Protein AF-A0A821C290-F1 (afdb_monomer_lite)

Sequence (184 aa):
MTDVIVVNSSSKYLFDSICEAGGDFVLASYKAQLNKRPEVSVITVKADGRLALKRIYFLEWKTNTDTSILCKSIEKFASDALEKAVQEKCRTIAFPAIKCGFLTDAIIKAAGEKIQKVYDNELENHPNSVLIATPSGALPCKQIFIVKWDSDPDEEILLQSLV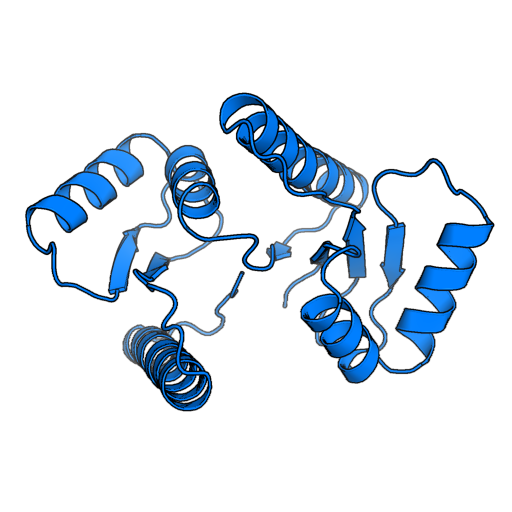DLMYTVVQNVKSHNFTSIAFP

pLDDT: mean 78.47, std 9.55, range [43.69, 93.0]

Radius of gyration: 17.19 Å; chains: 1; bounding box: 36×34×50 Å

Structure (mmCIF, N/CA/C/O backbone):
data_AF-A0A821C290-F1
#
_entry.id   AF-A0A821C290-F1
#
loop_
_atom_site.group_PDB
_atom_site.id
_atom_site.type_symbol
_atom_site.label_atom_id
_atom_site.label_alt_id
_atom_site.label_comp_id
_atom_site.label_asym_id
_atom_site.label_entity_id
_atom_site.label_seq_id
_atom_site.pdbx_PDB_ins_code
_atom_site.Cartn_x
_atom_site.Cartn_y
_atom_site.Cartn_z
_atom_site.occupancy
_atom_site.B_iso_or_equiv
_atom_site.auth_seq_id
_atom_site.auth_comp_id
_atom_site.auth_asym_id
_atom_site.auth_atom_id
_atom_site.pdbx_PDB_model_num
ATOM 1 N N . MET A 1 1 ? -13.286 -5.191 -3.825 1.00 60.69 1 MET A N 1
ATOM 2 C CA . MET A 1 1 ? -12.421 -4.976 -5.003 1.00 60.69 1 MET A CA 1
ATOM 3 C C . MET A 1 1 ? -11.817 -3.589 -4.878 1.00 60.69 1 MET A C 1
ATOM 5 O O . MET A 1 1 ? -12.558 -2.660 -4.561 1.00 60.69 1 MET A O 1
ATOM 9 N N . THR A 1 2 ? -10.499 -3.473 -5.005 1.00 74.19 2 THR A N 1
ATOM 10 C CA . THR A 1 2 ? -9.780 -2.200 -4.848 1.00 74.19 2 THR A CA 1
ATOM 11 C C . THR A 1 2 ? -9.910 -1.383 -6.130 1.00 74.19 2 THR A C 1
ATOM 13 O O . THR A 1 2 ? -9.750 -1.931 -7.214 1.00 74.19 2 THR A O 1
ATOM 16 N N . ASP A 1 3 ? -10.226 -0.094 -6.045 1.00 81.00 3 ASP A N 1
ATOM 17 C CA . ASP A 1 3 ? -10.377 0.741 -7.234 1.00 81.00 3 ASP A CA 1
ATOM 18 C C . ASP A 1 3 ? -9.010 1.183 -7.749 1.00 81.00 3 ASP A C 1
ATOM 20 O O . ASP A 1 3 ? -8.774 1.130 -8.956 1.00 81.00 3 ASP A O 1
ATOM 24 N N . VAL A 1 4 ? -8.106 1.573 -6.848 1.00 87.25 4 VAL A N 1
ATOM 25 C CA . VAL A 1 4 ? -6.794 2.110 -7.214 1.00 87.25 4 VAL A CA 1
ATOM 26 C C . VAL A 1 4 ? -5.676 1.521 -6.371 1.00 87.25 4 VAL A C 1
ATOM 28 O O . VAL A 1 4 ? -5.817 1.405 -5.157 1.00 87.25 4 VAL 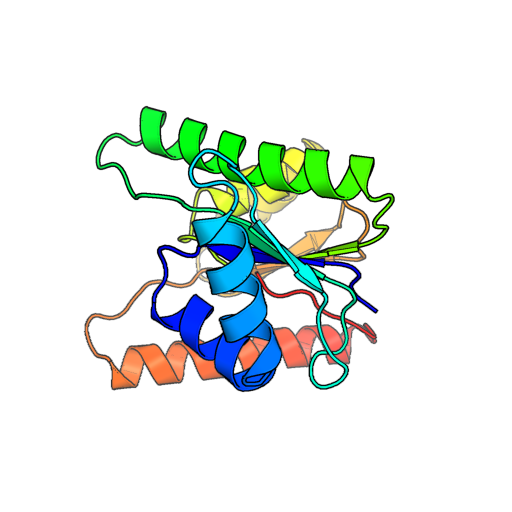A O 1
ATOM 31 N N . ILE A 1 5 ? -4.544 1.223 -7.003 1.00 86.38 5 ILE A N 1
ATOM 32 C CA . ILE A 1 5 ? -3.263 1.062 -6.310 1.00 86.38 5 ILE A CA 1
ATOM 33 C C . ILE A 1 5 ? -2.336 2.222 -6.671 1.00 86.38 5 ILE A C 1
ATOM 35 O O . ILE A 1 5 ? -2.268 2.641 -7.827 1.00 86.38 5 ILE A O 1
ATOM 39 N N . VAL A 1 6 ? -1.654 2.769 -5.677 1.00 84.25 6 VAL A N 1
ATOM 40 C CA . VAL A 1 6 ? -0.617 3.784 -5.849 1.00 84.25 6 VAL A CA 1
ATOM 41 C C . VAL A 1 6 ? 0.717 3.079 -6.072 1.00 84.25 6 VAL A C 1
ATOM 43 O O . VAL A 1 6 ? 0.899 1.968 -5.612 1.00 84.25 6 VAL A O 1
ATOM 46 N N . VAL A 1 7 ? 1.653 3.654 -6.812 1.00 83.88 7 VAL A N 1
ATOM 47 C CA . VAL A 1 7 ? 2.968 3.066 -7.078 1.00 83.88 7 VAL A CA 1
ATOM 48 C C . VAL A 1 7 ? 3.985 4.189 -7.116 1.00 83.88 7 VAL A C 1
ATOM 50 O O . VAL A 1 7 ? 3.832 5.137 -7.886 1.00 83.88 7 VAL A O 1
ATOM 53 N N . ASN A 1 8 ? 5.043 4.079 -6.312 1.00 83.62 8 ASN A N 1
ATOM 54 C CA . ASN A 1 8 ? 6.194 4.954 -6.483 1.00 83.62 8 ASN A CA 1
ATOM 55 C C . ASN A 1 8 ? 6.954 4.537 -7.749 1.00 83.62 8 ASN A C 1
ATOM 57 O O . ASN A 1 8 ? 7.622 3.504 -7.745 1.00 83.62 8 ASN A O 1
ATOM 61 N N . SER A 1 9 ? 6.891 5.337 -8.813 1.00 83.94 9 SER A N 1
ATOM 62 C CA . SER A 1 9 ? 7.580 5.040 -10.074 1.00 83.94 9 SER A CA 1
ATOM 63 C C . SER A 1 9 ? 9.103 5.106 -9.969 1.00 83.94 9 SER A C 1
ATOM 65 O O . SER A 1 9 ? 9.788 4.566 -10.829 1.00 83.94 9 SER A O 1
ATOM 67 N N . SER A 1 10 ? 9.649 5.716 -8.912 1.00 80.69 10 SER A N 1
ATOM 68 C CA . SER A 1 10 ? 11.088 5.664 -8.619 1.00 80.69 10 SER A CA 1
ATOM 69 C C . SER A 1 10 ? 11.527 4.318 -8.031 1.00 80.69 10 SER A C 1
ATOM 71 O O . SER A 1 10 ? 12.721 4.026 -7.992 1.00 80.69 10 SER A O 1
ATOM 73 N N . SER A 1 11 ? 10.593 3.501 -7.530 1.00 77.81 11 SER A N 1
ATOM 74 C CA . SER A 1 11 ? 10.894 2.168 -7.004 1.00 77.81 11 SER A CA 1
ATOM 75 C C . SER A 1 11 ? 10.931 1.163 -8.147 1.00 77.81 11 SER A C 1
ATOM 77 O O . SER A 1 11 ? 9.884 0.688 -8.582 1.00 77.81 11 SER A O 1
ATOM 79 N N . LYS A 1 12 ? 12.135 0.816 -8.616 1.00 75.38 12 LYS A N 1
ATOM 80 C CA . LYS A 1 12 ? 12.316 -0.136 -9.722 1.00 75.38 12 LYS A CA 1
ATOM 81 C C . LYS A 1 12 ? 11.588 -1.463 -9.471 1.00 75.38 12 LYS A C 1
ATOM 83 O O . LYS A 1 12 ? 10.796 -1.881 -10.300 1.00 75.38 12 LYS A O 1
ATOM 88 N N . TYR A 1 13 ? 11.790 -2.074 -8.303 1.00 72.88 13 TYR A N 1
ATOM 89 C CA . TYR A 1 13 ? 11.209 -3.381 -7.971 1.00 72.88 13 TYR A CA 1
ATOM 90 C C . TYR A 1 13 ? 9.681 -3.390 -7.995 1.00 72.88 13 TYR A C 1
ATOM 92 O O . TYR A 1 13 ? 9.071 -4.283 -8.580 1.00 72.88 13 TYR A O 1
ATOM 100 N N . LEU A 1 14 ? 9.059 -2.386 -7.375 1.00 71.75 14 LEU A N 1
ATOM 101 C CA . LEU A 1 14 ? 7.605 -2.306 -7.309 1.00 71.75 14 LEU A CA 1
ATOM 102 C C . LEU A 1 14 ? 7.010 -1.911 -8.665 1.00 71.75 14 LEU A C 1
ATOM 104 O O . LEU A 1 14 ? 5.983 -2.450 -9.071 1.00 71.75 14 LEU A O 1
ATOM 108 N N . PHE A 1 15 ? 7.658 -0.982 -9.367 1.00 82.88 15 PHE A N 1
ATOM 109 C CA . PHE A 1 15 ? 7.252 -0.568 -10.702 1.00 82.88 15 PHE A CA 1
ATOM 110 C C . PHE A 1 15 ? 7.286 -1.745 -11.683 1.00 82.88 15 PHE A C 1
ATOM 112 O O . PHE A 1 15 ? 6.286 -1.994 -12.358 1.00 82.88 15 PHE A O 1
ATOM 119 N N . ASP A 1 16 ? 8.396 -2.486 -11.717 1.00 79.38 16 ASP A N 1
ATOM 120 C CA . ASP A 1 16 ? 8.582 -3.637 -12.600 1.00 79.38 16 ASP A CA 1
ATOM 121 C C . ASP A 1 16 ? 7.568 -4.739 -12.260 1.00 79.38 16 ASP A C 1
ATOM 123 O O . ASP A 1 16 ? 6.855 -5.193 -13.151 1.00 79.38 16 ASP A O 1
ATOM 127 N N . SER A 1 17 ? 7.392 -5.065 -10.971 1.00 79.75 17 SER A N 1
ATOM 128 C CA . SER A 1 17 ? 6.398 -6.051 -10.508 1.00 79.75 17 SER A CA 1
ATOM 129 C C . SER A 1 17 ? 4.970 -5.707 -10.943 1.00 79.75 17 SER A C 1
ATOM 131 O O . SER A 1 17 ? 4.226 -6.567 -11.416 1.00 79.75 17 SER A O 1
ATOM 133 N N . ILE A 1 18 ? 4.560 -4.440 -10.807 1.00 83.19 18 ILE A N 1
ATOM 134 C CA . ILE A 1 18 ? 3.216 -4.001 -11.207 1.00 83.19 18 ILE A CA 1
ATOM 135 C C . ILE A 1 18 ? 3.066 -3.985 -12.730 1.00 83.19 18 ILE A C 1
ATOM 137 O O . ILE A 1 18 ? 1.997 -4.330 -13.237 1.00 83.19 18 ILE A O 1
ATOM 141 N N . CYS A 1 19 ? 4.110 -3.610 -13.471 1.00 86.12 19 CYS A N 1
ATOM 142 C CA . CYS A 1 19 ? 4.093 -3.666 -14.930 1.00 86.12 19 CYS A CA 1
ATOM 143 C C . CYS A 1 19 ? 4.018 -5.109 -15.440 1.00 86.12 19 CYS A C 1
ATOM 145 O O . CYS A 1 19 ? 3.258 -5.380 -16.364 1.00 86.12 19 CYS A O 1
ATOM 147 N N . GLU A 1 20 ? 4.746 -6.037 -14.821 1.00 84.56 20 GLU A N 1
ATOM 148 C CA . GLU A 1 20 ? 4.713 -7.458 -15.164 1.00 84.56 20 GLU A CA 1
ATOM 149 C C . GLU A 1 20 ? 3.335 -8.066 -14.870 1.00 84.56 20 GLU A C 1
ATOM 151 O O . GLU A 1 20 ? 2.709 -8.660 -15.752 1.00 84.56 20 GLU A O 1
ATOM 156 N N . ALA A 1 21 ? 2.802 -7.829 -13.668 1.00 82.19 21 ALA A N 1
ATOM 157 C CA . ALA A 1 21 ? 1.479 -8.309 -13.276 1.00 82.19 21 ALA A CA 1
ATOM 158 C C . ALA A 1 21 ? 0.350 -7.677 -14.114 1.00 82.19 21 ALA A C 1
ATOM 160 O O . ALA A 1 21 ? -0.630 -8.340 -14.461 1.00 82.19 21 ALA A O 1
ATOM 161 N N . GLY A 1 22 ? 0.491 -6.399 -14.473 1.00 83.12 22 GLY A N 1
ATOM 162 C CA . GLY A 1 22 ? -0.436 -5.666 -15.335 1.00 83.12 22 GLY A CA 1
ATOM 163 C C . GLY A 1 22 ? -0.307 -5.983 -16.829 1.00 83.12 22 GLY A C 1
ATOM 164 O O . GLY A 1 22 ? -1.228 -5.688 -17.592 1.00 83.12 22 GLY A O 1
ATOM 165 N N . GLY A 1 23 ? 0.798 -6.607 -17.243 1.00 85.12 23 GLY A N 1
ATOM 166 C CA . GLY A 1 23 ? 1.150 -6.879 -18.633 1.00 85.12 23 GLY A CA 1
ATOM 167 C C . GLY A 1 23 ? 1.621 -5.647 -19.420 1.00 85.12 23 GLY A C 1
ATOM 168 O O . GLY A 1 23 ? 1.563 -4.504 -18.958 1.00 85.12 23 GLY A O 1
ATOM 169 N N . ASP A 1 24 ? 2.033 -5.884 -20.670 1.00 85.25 24 ASP A N 1
ATOM 170 C CA . ASP A 1 24 ? 2.652 -4.884 -21.560 1.00 85.25 24 ASP A CA 1
ATOM 171 C C . ASP A 1 24 ? 1.833 -3.594 -21.723 1.00 85.25 24 ASP A C 1
ATOM 173 O O . ASP A 1 24 ? 2.388 -2.507 -21.915 1.00 85.25 24 ASP A O 1
ATOM 177 N N . PHE A 1 25 ? 0.504 -3.693 -21.609 1.00 88.12 25 PHE A N 1
ATOM 178 C CA . PHE A 1 25 ? -0.401 -2.552 -21.706 1.00 88.12 25 PHE A CA 1
ATOM 179 C C . PHE A 1 25 ? -0.145 -1.496 -20.624 1.00 88.12 25 PHE A C 1
ATOM 181 O O . PHE A 1 25 ? -0.203 -0.296 -20.916 1.00 88.12 25 PHE A O 1
ATOM 188 N N . VAL A 1 26 ? 0.147 -1.912 -19.387 1.00 89.81 26 VAL A N 1
ATOM 189 C CA . VAL A 1 26 ? 0.376 -0.984 -18.270 1.00 89.81 26 VAL A CA 1
ATOM 190 C C . VAL A 1 26 ? 1.638 -0.164 -18.520 1.00 89.81 26 VAL A C 1
ATOM 192 O O . VAL A 1 26 ? 1.592 1.067 -18.451 1.00 89.81 26 VAL A O 1
ATOM 195 N N . LEU A 1 27 ? 2.732 -0.822 -18.911 1.00 89.62 27 LEU A N 1
ATOM 196 C CA . LEU A 1 27 ? 3.998 -0.157 -19.216 1.00 89.62 27 LEU A CA 1
ATOM 197 C C . LEU A 1 27 ? 3.880 0.775 -20.431 1.00 89.62 27 LEU A C 1
ATOM 199 O O . LEU A 1 27 ? 4.365 1.910 -20.397 1.00 89.62 27 LEU A O 1
ATOM 203 N N . ALA A 1 28 ? 3.215 0.323 -21.498 1.00 90.56 28 ALA A N 1
ATOM 204 C CA . ALA A 1 28 ? 2.980 1.138 -22.687 1.00 90.56 28 ALA A CA 1
ATOM 205 C C . ALA A 1 28 ? 2.135 2.382 -22.360 1.00 90.56 28 ALA A C 1
ATOM 207 O O . ALA A 1 28 ? 2.471 3.492 -22.781 1.00 90.56 28 ALA A O 1
ATOM 208 N N . SER A 1 29 ? 1.081 2.217 -21.556 1.00 91.31 29 SER A N 1
ATOM 209 C CA . SER A 1 29 ? 0.206 3.308 -21.116 1.00 91.31 29 SER A CA 1
ATOM 210 C C . SER A 1 29 ? 0.927 4.312 -20.220 1.00 91.31 29 SER A C 1
ATOM 212 O O . SER A 1 29 ? 0.745 5.518 -20.395 1.00 91.31 29 SER A O 1
ATOM 214 N N . TYR A 1 30 ? 1.768 3.833 -19.299 1.00 91.50 30 TYR A N 1
ATOM 215 C CA . TYR A 1 30 ? 2.608 4.682 -18.457 1.00 91.50 30 TYR A CA 1
ATOM 216 C C . TYR A 1 30 ? 3.543 5.551 -19.311 1.00 91.50 30 TYR A C 1
ATOM 218 O O . TYR A 1 30 ? 3.493 6.780 -19.227 1.00 91.50 30 TYR A O 1
ATOM 226 N N . LYS A 1 31 ? 4.320 4.935 -20.216 1.00 90.38 31 LYS A N 1
ATOM 227 C CA . LYS A 1 31 ? 5.250 5.647 -21.114 1.00 90.38 31 LYS A CA 1
ATOM 228 C C . LYS A 1 31 ? 4.530 6.656 -22.012 1.00 90.38 31 LYS A C 1
ATOM 230 O O . LYS A 1 31 ? 5.000 7.777 -22.193 1.00 90.38 31 LYS A O 1
ATOM 235 N N . ALA A 1 32 ? 3.369 6.284 -22.552 1.00 89.62 32 ALA A N 1
ATOM 236 C CA . ALA A 1 32 ? 2.574 7.168 -23.397 1.00 89.62 32 ALA A CA 1
ATOM 237 C C . ALA A 1 32 ? 2.066 8.409 -22.644 1.00 89.62 32 ALA A C 1
ATOM 239 O O . ALA A 1 32 ? 1.955 9.477 -23.245 1.00 89.62 32 ALA A O 1
ATOM 240 N N . GLN A 1 33 ? 1.746 8.289 -21.353 1.00 86.94 33 GLN A N 1
ATOM 241 C CA . GLN A 1 33 ? 1.328 9.431 -20.537 1.00 86.94 33 GLN A CA 1
ATOM 242 C C . GLN A 1 33 ? 2.501 10.299 -20.099 1.00 86.94 33 GLN A C 1
ATOM 244 O O . GLN A 1 33 ? 2.395 11.521 -20.198 1.00 86.94 33 GLN A O 1
ATOM 249 N N . LEU A 1 34 ? 3.619 9.681 -19.713 1.00 85.62 34 LEU A N 1
ATOM 250 C CA . LEU A 1 34 ? 4.847 10.388 -19.355 1.00 85.62 34 LEU A CA 1
ATOM 251 C C . LEU A 1 34 ? 5.311 11.307 -20.498 1.00 85.62 34 LEU A C 1
ATOM 253 O O . LEU A 1 34 ? 5.558 12.490 -20.288 1.00 85.62 34 LEU A O 1
ATOM 257 N N . ASN A 1 35 ? 5.309 10.797 -21.735 1.00 82.12 35 ASN A N 1
ATOM 258 C CA . ASN A 1 35 ? 5.708 11.564 -22.920 1.00 82.12 35 ASN A CA 1
ATOM 259 C C . ASN A 1 35 ? 4.725 12.686 -23.295 1.00 82.12 35 ASN A C 1
ATOM 261 O O . ASN A 1 35 ? 5.109 13.644 -23.960 1.00 82.12 35 ASN A O 1
ATOM 265 N N . LYS A 1 36 ? 3.447 12.569 -22.912 1.00 82.12 36 LYS A N 1
ATOM 266 C CA . LYS A 1 36 ? 2.423 13.583 -23.213 1.00 82.12 36 LYS A CA 1
ATOM 267 C C . LYS A 1 36 ? 2.425 14.732 -22.213 1.00 82.12 36 LYS A C 1
ATOM 269 O O . LYS A 1 36 ? 2.020 15.833 -22.581 1.00 82.12 36 LYS A O 1
ATOM 274 N N . ARG A 1 37 ? 2.777 14.469 -20.951 1.00 74.62 37 ARG A N 1
ATOM 275 C CA . ARG A 1 37 ? 2.708 15.450 -19.861 1.00 74.62 37 ARG A CA 1
ATOM 276 C C . ARG A 1 37 ? 3.800 15.192 -18.811 1.00 74.62 37 ARG A C 1
ATOM 278 O O . ARG A 1 37 ? 3.496 14.623 -17.764 1.00 74.62 37 ARG A O 1
ATOM 285 N N . PRO A 1 38 ? 5.044 15.631 -19.061 1.00 64.25 38 PRO A N 1
ATOM 286 C CA . PRO A 1 38 ? 6.163 15.388 -18.148 1.00 64.25 38 PRO A CA 1
ATOM 287 C C . PRO A 1 38 ? 6.025 16.095 -16.786 1.00 64.25 38 PRO A C 1
ATOM 289 O O . PRO A 1 38 ? 6.690 15.703 -15.838 1.00 64.25 38 PRO A O 1
ATOM 292 N N . GLU A 1 39 ? 5.151 17.100 -16.661 1.00 67.44 39 GLU A N 1
ATOM 293 C CA . GLU A 1 39 ? 4.965 17.883 -15.424 1.00 67.44 39 GLU A CA 1
ATOM 294 C C . GLU A 1 39 ? 3.866 17.349 -14.484 1.00 67.44 39 GLU A C 1
ATOM 296 O O . GLU A 1 39 ? 3.576 17.956 -13.454 1.00 67.44 39 GLU A O 1
ATOM 301 N N . VAL A 1 40 ? 3.195 16.244 -14.822 1.00 71.19 40 VAL A N 1
ATOM 302 C CA . VAL A 1 40 ? 2.073 15.742 -14.012 1.00 71.19 40 VAL A CA 1
ATOM 303 C C . VAL A 1 40 ? 2.589 14.940 -12.817 1.00 71.19 40 VAL A C 1
ATOM 305 O O . VAL A 1 40 ? 3.275 13.939 -12.994 1.00 71.19 40 VAL A O 1
ATOM 308 N N . SER A 1 41 ? 2.182 15.334 -11.605 1.00 79.81 41 SER A N 1
ATOM 309 C CA . SER A 1 41 ? 2.577 14.669 -10.352 1.00 79.81 41 SER A CA 1
ATOM 310 C C . S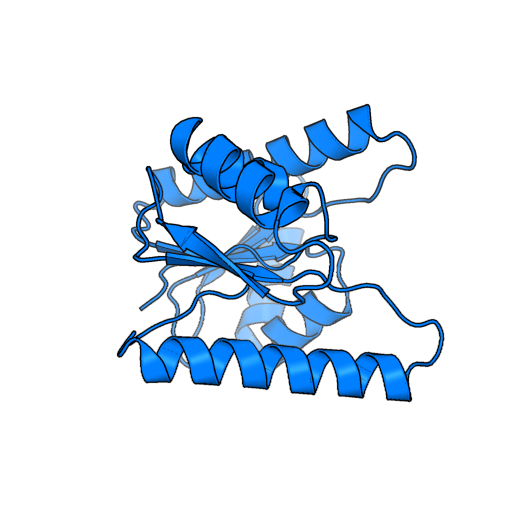ER A 1 41 ? 2.013 13.252 -10.185 1.00 79.81 41 SER A C 1
ATOM 312 O O . SER A 1 41 ? 2.591 12.450 -9.455 1.00 79.81 41 SER A O 1
ATOM 314 N N . VAL A 1 42 ? 0.907 12.927 -10.870 1.00 88.62 42 VAL A N 1
ATOM 315 C CA . VAL A 1 42 ? 0.245 11.612 -10.816 1.00 88.62 42 VAL A CA 1
ATOM 316 C C . VAL A 1 42 ? -0.093 11.090 -12.213 1.00 88.62 42 VAL A C 1
ATOM 318 O O . VAL A 1 42 ? -1.050 11.537 -12.853 1.00 88.62 42 VAL A O 1
ATOM 321 N N . ILE A 1 43 ? 0.640 10.082 -12.679 1.00 91.44 43 ILE A N 1
ATOM 322 C CA . ILE A 1 43 ? 0.343 9.376 -13.929 1.00 91.44 43 ILE A CA 1
ATOM 323 C C . ILE A 1 43 ? -0.712 8.306 -13.652 1.00 91.44 43 ILE A C 1
ATOM 325 O O . ILE A 1 43 ? -0.548 7.460 -12.779 1.00 91.44 43 ILE A O 1
ATOM 329 N N . THR A 1 44 ? -1.815 8.329 -14.399 1.00 92.25 44 THR A N 1
ATOM 330 C CA . THR A 1 44 ? -2.973 7.465 -14.130 1.00 92.25 44 THR A CA 1
ATOM 331 C C . THR A 1 44 ? -3.154 6.437 -15.230 1.00 92.25 44 THR A C 1
ATOM 333 O O . THR A 1 44 ? -3.639 6.755 -16.312 1.00 92.25 44 THR A O 1
ATOM 336 N N . VAL A 1 45 ? -2.842 5.179 -14.955 1.00 91.44 45 VAL A N 1
ATOM 337 C CA . VAL A 1 45 ? -3.005 4.080 -15.911 1.00 91.44 45 VAL A CA 1
ATOM 338 C C . VAL A 1 45 ? -4.256 3.279 -15.561 1.00 91.44 45 VAL A C 1
ATOM 340 O O . VAL A 1 45 ? -4.537 3.032 -14.393 1.00 91.44 45 VAL A O 1
ATOM 343 N N . LYS A 1 46 ? -5.046 2.870 -16.558 1.00 89.00 46 LYS A N 1
ATOM 344 C CA . LYS A 1 46 ? -6.115 1.891 -16.318 1.00 89.00 46 LYS A CA 1
ATOM 345 C C . LYS A 1 46 ? -5.479 0.526 -16.100 1.00 89.00 46 LYS A C 1
ATOM 347 O O . LYS A 1 46 ? -4.646 0.117 -16.903 1.00 89.00 46 LYS A O 1
ATOM 352 N N . ALA A 1 47 ? -5.888 -0.162 -15.043 1.00 81.62 47 ALA A N 1
ATOM 353 C CA . ALA A 1 47 ? -5.533 -1.560 -14.894 1.00 81.62 47 ALA A CA 1
ATOM 354 C C . ALA A 1 47 ? -6.339 -2.365 -15.917 1.00 81.62 47 ALA A C 1
ATOM 356 O O . ALA A 1 47 ? -7.560 -2.221 -16.004 1.00 81.62 47 ALA A O 1
ATOM 357 N N . ASP A 1 48 ? -5.636 -3.141 -16.734 1.00 69.81 48 ASP A N 1
ATOM 358 C CA . ASP A 1 48 ? -6.254 -4.121 -17.620 1.00 69.81 48 ASP A CA 1
ATOM 359 C C . ASP A 1 48 ? -6.426 -5.446 -16.860 1.00 69.81 48 ASP A C 1
ATOM 361 O O . ASP A 1 48 ? -5.725 -5.687 -15.874 1.00 69.81 48 ASP A O 1
ATOM 365 N N . GLY A 1 49 ? -7.371 -6.285 -17.294 1.00 60.88 49 GLY A N 1
ATOM 366 C CA . GLY A 1 49 ? -8.038 -7.355 -16.533 1.00 60.88 49 GLY A CA 1
ATOM 367 C C . GLY A 1 49 ? -7.172 -8.443 -15.877 1.00 60.88 49 GLY A C 1
ATOM 368 O O . GLY A 1 49 ? -7.725 -9.359 -15.273 1.00 60.88 49 GLY A O 1
ATOM 369 N N . ARG A 1 50 ? -5.840 -8.354 -15.959 1.00 75.12 50 ARG A N 1
ATOM 370 C CA . ARG A 1 50 ? -4.893 -9.168 -15.183 1.00 75.12 50 ARG A CA 1
ATOM 371 C C . ARG A 1 50 ? -4.775 -8.721 -13.727 1.00 75.12 50 ARG A C 1
ATOM 373 O O . ARG A 1 50 ? -4.531 -9.550 -12.857 1.00 75.12 50 ARG A O 1
ATOM 380 N N . LEU A 1 51 ? -4.989 -7.436 -13.447 1.00 79.00 51 LEU A N 1
ATOM 381 C CA . LEU A 1 51 ? -5.019 -6.908 -12.086 1.00 79.00 51 LEU A CA 1
ATOM 382 C C . LEU A 1 51 ? -6.469 -6.688 -11.648 1.00 79.00 51 LEU A C 1
ATOM 384 O O . LEU A 1 51 ? -7.245 -6.035 -12.340 1.00 79.00 51 LEU A O 1
ATOM 388 N N . ALA A 1 52 ? -6.838 -7.201 -10.471 1.00 82.75 52 ALA A N 1
ATOM 389 C CA . ALA A 1 52 ? -8.188 -7.085 -9.907 1.00 82.75 52 ALA A CA 1
ATOM 390 C C . ALA A 1 52 ? -8.473 -5.686 -9.312 1.00 82.75 52 ALA A C 1
ATOM 392 O O . ALA A 1 52 ? -8.949 -5.553 -8.180 1.00 82.75 52 ALA A O 1
ATOM 393 N N . LEU A 1 53 ? -8.168 -4.639 -10.077 1.00 84.69 53 LEU A N 1
ATOM 394 C CA . LEU A 1 53 ? -8.351 -3.234 -9.729 1.00 84.69 53 LEU A CA 1
ATOM 395 C C . LEU A 1 53 ? -8.705 -2.398 -10.964 1.00 84.69 53 LEU A C 1
ATOM 397 O O . LEU A 1 53 ? -8.623 -2.885 -12.086 1.00 84.69 53 LEU A O 1
ATOM 401 N N . LYS A 1 54 ? -9.156 -1.151 -10.777 1.00 87.69 54 LYS A N 1
ATOM 402 C CA . LYS A 1 54 ? -9.601 -0.295 -11.896 1.00 87.69 54 LYS A CA 1
ATOM 403 C C . LYS A 1 54 ? -8.468 0.560 -12.461 1.00 87.69 54 LYS A C 1
ATOM 405 O O . LYS A 1 54 ? -8.431 0.800 -13.670 1.00 87.69 54 LYS A O 1
ATOM 410 N N . ARG A 1 55 ? -7.577 1.081 -11.609 1.00 90.50 55 ARG A N 1
ATOM 411 C CA . ARG A 1 55 ? -6.507 2.015 -12.006 1.00 90.50 55 ARG A CA 1
ATOM 412 C C . ARG A 1 55 ? -5.238 1.874 -11.172 1.00 90.50 55 ARG A C 1
ATOM 414 O O . ARG A 1 55 ? -5.274 1.441 -10.028 1.00 90.50 55 ARG A O 1
ATOM 421 N N . ILE A 1 56 ? -4.133 2.321 -11.745 1.00 91.25 56 ILE A N 1
ATOM 422 C CA . ILE A 1 56 ? -2.818 2.400 -11.120 1.00 91.25 56 ILE A CA 1
ATOM 423 C C . ILE A 1 56 ? -2.378 3.862 -11.165 1.00 91.25 56 ILE A C 1
ATOM 425 O O . ILE A 1 56 ? -2.378 4.477 -12.236 1.00 91.25 56 ILE A O 1
ATOM 429 N N . TYR A 1 57 ? -2.026 4.425 -10.015 1.00 93.00 57 TYR A N 1
ATOM 430 C CA . TYR A 1 57 ? -1.456 5.765 -9.910 1.00 93.00 57 TYR A CA 1
ATOM 431 C C . TYR A 1 57 ? 0.047 5.652 -9.742 1.00 93.00 57 TYR A C 1
ATOM 433 O O . TYR A 1 57 ? 0.519 5.226 -8.697 1.00 93.00 57 TYR A O 1
ATOM 441 N N . PHE A 1 58 ? 0.798 6.060 -10.754 1.00 90.19 58 PHE A N 1
ATOM 442 C CA . PHE A 1 58 ? 2.243 6.176 -10.670 1.00 90.19 58 PHE A CA 1
ATOM 443 C C . PHE A 1 58 ? 2.608 7.597 -10.249 1.00 90.19 58 PHE A C 1
ATOM 445 O O . PHE A 1 58 ? 2.280 8.557 -10.947 1.00 90.19 58 PHE A O 1
ATOM 452 N N . LEU A 1 59 ? 3.278 7.722 -9.111 1.00 88.75 59 LEU A N 1
ATOM 453 C CA . LEU A 1 59 ? 3.799 8.981 -8.596 1.00 88.75 59 LEU A CA 1
ATOM 454 C C . LEU A 1 59 ? 5.309 8.857 -8.435 1.00 88.75 59 LEU A C 1
ATOM 456 O O . LEU A 1 59 ? 5.804 7.826 -7.984 1.00 88.75 59 LEU A O 1
ATOM 460 N N . GLU A 1 60 ? 6.043 9.912 -8.759 1.00 84.38 60 GLU A N 1
ATOM 461 C CA . GLU A 1 60 ? 7.479 9.949 -8.508 1.00 84.38 60 GLU A CA 1
ATOM 462 C C . GLU A 1 60 ? 7.734 10.445 -7.082 1.00 84.38 60 GLU A C 1
ATOM 464 O O . GLU A 1 60 ? 7.326 11.544 -6.706 1.00 84.38 60 GLU A O 1
ATOM 469 N N . TRP A 1 61 ? 8.438 9.646 -6.282 1.00 80.88 61 TRP A N 1
ATOM 470 C CA . TRP A 1 61 ? 8.938 10.071 -4.979 1.00 80.88 61 TRP A CA 1
ATOM 471 C C . TRP A 1 61 ? 10.426 9.778 -4.847 1.00 80.88 61 TRP A C 1
ATOM 473 O O . TRP A 1 61 ? 10.906 8.720 -5.262 1.00 80.88 61 TRP A O 1
ATOM 483 N N . LYS A 1 62 ? 11.163 10.724 -4.264 1.00 72.81 62 LYS A N 1
ATOM 484 C CA . LYS A 1 62 ? 12.606 10.622 -4.035 1.00 72.81 62 LYS A CA 1
ATOM 485 C C . LYS A 1 62 ? 12.883 10.700 -2.547 1.00 72.81 62 LYS A C 1
ATOM 487 O O . LYS A 1 62 ? 12.326 11.538 -1.845 1.00 72.81 62 LYS A O 1
ATOM 492 N N . THR A 1 63 ? 13.778 9.838 -2.086 1.00 65.31 63 THR A N 1
ATOM 493 C CA . THR A 1 63 ? 14.254 9.866 -0.706 1.00 65.31 63 THR A CA 1
ATOM 494 C C . THR A 1 63 ? 15.079 11.124 -0.462 1.00 65.31 63 THR A C 1
ATOM 496 O O . THR A 1 63 ? 15.891 11.508 -1.304 1.00 65.31 63 THR A O 1
ATOM 499 N N . ASN A 1 64 ? 14.912 11.721 0.712 1.00 68.31 64 ASN A N 1
ATOM 500 C CA . ASN A 1 64 ? 15.747 12.804 1.212 1.00 68.31 64 ASN A CA 1
ATOM 501 C C . ASN A 1 64 ? 16.430 12.358 2.514 1.00 68.31 64 ASN A C 1
ATOM 503 O O . ASN A 1 64 ? 15.850 11.586 3.276 1.00 68.31 64 ASN A O 1
ATOM 507 N N . THR A 1 65 ? 17.660 12.813 2.750 1.00 65.75 65 THR A N 1
ATOM 508 C CA . THR A 1 65 ? 18.395 12.556 3.997 1.00 65.75 65 THR A CA 1
ATOM 509 C C . THR A 1 65 ? 17.883 13.404 5.161 1.00 65.75 65 THR A C 1
ATOM 511 O O . THR A 1 65 ? 18.079 13.035 6.312 1.00 65.75 65 THR A O 1
ATOM 514 N N . ASP A 1 66 ? 17.226 14.531 4.877 1.00 77.00 66 ASP A N 1
ATOM 515 C CA . ASP A 1 66 ? 16.547 15.359 5.870 1.00 77.00 66 ASP A CA 1
ATOM 516 C C . ASP A 1 66 ? 15.153 14.794 6.170 1.00 77.00 66 ASP A C 1
ATOM 518 O O . ASP A 1 66 ? 14.273 14.762 5.305 1.00 77.00 66 ASP A O 1
ATOM 522 N N . THR A 1 67 ? 14.946 14.381 7.419 1.00 64.12 67 THR A N 1
ATOM 523 C CA . THR A 1 67 ? 13.704 13.767 7.899 1.00 64.12 67 THR A CA 1
ATOM 524 C C . THR A 1 67 ? 12.484 14.685 7.781 1.00 64.12 67 THR A C 1
ATOM 526 O O . THR A 1 67 ? 11.397 14.217 7.459 1.00 64.12 67 THR A O 1
ATOM 529 N N . SER A 1 68 ? 12.627 15.995 7.995 1.00 68.81 68 SER A N 1
ATOM 530 C CA . SER A 1 68 ? 11.513 16.952 7.893 1.00 68.81 68 SER A CA 1
ATOM 531 C C . SER A 1 68 ? 11.060 17.113 6.443 1.00 68.81 68 SER A C 1
ATOM 533 O O . SER A 1 68 ? 9.861 17.114 6.142 1.00 68.81 68 SER A O 1
ATOM 535 N N . ILE A 1 69 ? 12.025 17.194 5.524 1.00 71.31 69 ILE A N 1
ATOM 536 C CA . ILE A 1 69 ? 11.757 17.253 4.084 1.00 71.31 69 ILE A CA 1
ATOM 537 C C . ILE A 1 69 ? 11.173 15.921 3.600 1.00 71.31 69 ILE A C 1
ATOM 539 O O . ILE A 1 69 ? 10.217 15.914 2.821 1.00 71.31 69 ILE A O 1
ATOM 543 N N . LEU A 1 70 ? 11.695 14.802 4.104 1.00 65.88 70 LEU A N 1
ATOM 544 C CA . LEU A 1 70 ? 11.184 13.465 3.829 1.00 65.88 70 LEU A CA 1
ATOM 545 C C . LEU A 1 70 ? 9.709 13.341 4.237 1.00 65.88 70 LEU A C 1
ATOM 547 O O . LEU A 1 70 ? 8.888 12.999 3.388 1.00 65.88 70 LEU A O 1
ATOM 551 N N . CYS A 1 71 ? 9.349 13.699 5.473 1.00 62.66 71 CYS A N 1
ATOM 552 C CA . CYS A 1 71 ? 7.966 13.649 5.957 1.00 62.66 71 CYS A CA 1
ATOM 553 C C . CYS A 1 71 ? 7.024 14.473 5.076 1.00 62.66 71 CYS A C 1
ATOM 555 O O . CYS A 1 71 ? 6.033 13.944 4.578 1.00 62.66 71 CYS A O 1
ATOM 557 N N . LYS A 1 72 ? 7.375 15.733 4.790 1.00 72.62 72 LYS A N 1
ATOM 558 C CA . LYS A 1 72 ? 6.566 16.597 3.913 1.00 72.62 72 LYS A CA 1
ATOM 559 C C . LYS A 1 72 ? 6.412 16.020 2.506 1.00 72.62 72 LYS A C 1
ATOM 561 O O . LYS A 1 72 ? 5.356 16.152 1.895 1.00 72.62 72 LYS A O 1
ATOM 566 N N . SER A 1 73 ? 7.456 15.378 1.979 1.00 73.25 73 SER A N 1
ATOM 567 C CA . SER A 1 73 ? 7.407 14.755 0.654 1.00 73.25 73 SER A CA 1
ATOM 568 C C . SER A 1 73 ? 6.498 13.521 0.614 1.00 73.25 73 SER A C 1
ATOM 570 O O . SER A 1 73 ? 5.806 13.319 -0.381 1.00 73.25 73 SER A O 1
ATOM 572 N N . ILE A 1 74 ? 6.448 12.735 1.697 1.00 70.31 74 ILE A N 1
ATOM 573 C CA . ILE A 1 74 ? 5.541 11.587 1.837 1.00 70.31 74 ILE A CA 1
ATOM 574 C C . ILE A 1 74 ? 4.101 12.070 2.027 1.00 70.31 74 ILE A C 1
ATOM 576 O O . ILE A 1 74 ? 3.200 11.573 1.356 1.00 70.31 74 ILE A O 1
ATOM 580 N N . GLU A 1 75 ? 3.876 13.069 2.887 1.00 74.50 75 GLU A N 1
ATOM 581 C CA . GLU A 1 75 ? 2.556 13.689 3.066 1.00 74.50 75 GLU A CA 1
ATOM 582 C C . GLU A 1 75 ? 2.025 14.223 1.735 1.00 74.50 75 GLU A C 1
ATOM 584 O O . GLU A 1 75 ? 0.868 13.981 1.384 1.00 74.50 75 GLU A O 1
ATOM 589 N N . LYS A 1 76 ? 2.886 14.883 0.953 1.00 80.75 76 LYS A N 1
ATOM 590 C CA . LYS A 1 76 ? 2.545 15.339 -0.392 1.00 80.75 76 LYS A CA 1
ATOM 591 C C . LYS A 1 76 ? 2.236 14.177 -1.338 1.00 80.75 76 LYS A C 1
ATOM 593 O O . LYS A 1 76 ? 1.228 14.233 -2.031 1.00 80.75 76 LYS A O 1
ATOM 598 N N . PHE A 1 77 ? 3.052 13.124 -1.350 1.00 79.56 77 PHE A N 1
ATOM 599 C CA . PHE A 1 77 ? 2.815 11.931 -2.170 1.00 79.56 77 PHE A CA 1
ATOM 600 C C . PHE A 1 77 ? 1.447 11.298 -1.874 1.00 79.56 77 PHE A C 1
ATOM 602 O O . PHE A 1 77 ? 0.677 11.005 -2.790 1.00 79.56 77 PHE A O 1
ATOM 609 N N . ALA A 1 78 ? 1.118 11.127 -0.591 1.00 76.06 78 ALA A N 1
ATOM 610 C CA . ALA A 1 78 ? -0.167 10.588 -0.167 1.00 76.06 78 ALA A CA 1
ATOM 611 C C . ALA A 1 78 ? -1.329 11.525 -0.530 1.00 76.06 78 ALA A C 1
ATOM 613 O O . ALA A 1 78 ? -2.348 11.067 -1.048 1.00 76.06 78 ALA A O 1
ATOM 614 N N . SER A 1 79 ? -1.160 12.832 -0.308 1.00 80.69 79 SER A N 1
ATOM 615 C CA . SER A 1 79 ? -2.178 13.846 -0.610 1.00 80.69 79 SER A CA 1
ATOM 616 C C . SER A 1 79 ? -2.488 13.907 -2.104 1.00 80.69 79 SER A C 1
ATOM 618 O O . SER A 1 79 ? -3.652 13.803 -2.478 1.00 80.69 79 SER A O 1
ATOM 620 N N . ASP A 1 80 ? -1.466 13.964 -2.963 1.00 85.12 80 ASP A N 1
ATOM 621 C CA . ASP A 1 80 ? -1.628 14.006 -4.421 1.00 85.12 80 ASP A CA 1
ATOM 622 C C . ASP A 1 80 ? -2.398 12.763 -4.926 1.00 85.12 80 ASP A C 1
ATOM 624 O O . ASP A 1 80 ? -3.298 12.864 -5.767 1.00 85.12 80 ASP A O 1
ATOM 628 N N . ALA A 1 81 ? -2.108 11.579 -4.373 1.00 80.19 81 ALA A N 1
ATOM 629 C CA . ALA A 1 81 ? -2.820 10.347 -4.711 1.00 80.19 81 ALA A CA 1
ATOM 630 C C . ALA A 1 81 ? -4.280 10.337 -4.212 1.00 80.19 81 ALA A C 1
ATOM 632 O O . ALA A 1 81 ? -5.180 9.898 -4.937 1.00 80.19 81 ALA A O 1
ATOM 633 N N . LEU A 1 82 ? -4.534 10.830 -2.995 1.00 79.50 82 LEU A N 1
ATOM 634 C CA . LEU A 1 82 ? -5.877 10.922 -2.415 1.00 79.50 82 LEU A CA 1
ATOM 635 C C . LEU A 1 82 ? -6.750 11.931 -3.162 1.00 79.50 82 LEU A C 1
ATOM 637 O O . LEU A 1 82 ? -7.875 11.601 -3.538 1.00 79.50 82 LEU A O 1
ATOM 641 N N . GLU A 1 83 ? -6.235 13.129 -3.432 1.00 86.19 83 GLU A N 1
ATOM 642 C CA . GLU A 1 83 ? -6.933 14.153 -4.213 1.00 86.19 83 GLU A CA 1
ATOM 643 C C . GLU A 1 83 ? -7.326 13.606 -5.583 1.00 86.19 83 GLU A C 1
ATOM 645 O O . GLU A 1 83 ? -8.473 13.752 -6.019 1.00 86.19 83 GLU A O 1
ATOM 650 N N . LYS A 1 84 ? -6.407 12.886 -6.234 1.00 88.25 84 LYS A N 1
ATOM 651 C CA . LYS A 1 84 ? -6.677 12.243 -7.515 1.00 88.25 84 LYS A CA 1
ATOM 652 C C . LYS A 1 84 ? -7.764 11.171 -7.407 1.00 88.25 84 LYS A C 1
ATOM 654 O O . LYS A 1 84 ? -8.655 11.113 -8.253 1.00 88.25 84 LYS A O 1
ATOM 659 N N . ALA A 1 85 ? -7.744 10.339 -6.368 1.00 81.94 85 ALA A N 1
ATOM 660 C CA . ALA A 1 85 ? -8.786 9.340 -6.120 1.00 81.94 85 ALA A CA 1
ATOM 661 C C . ALA A 1 85 ? -10.164 9.970 -5.873 1.00 81.94 85 ALA A C 1
ATOM 663 O O . ALA A 1 85 ? -11.160 9.472 -6.403 1.00 81.94 85 ALA A O 1
ATOM 664 N N . VAL A 1 86 ? -10.227 11.090 -5.147 1.00 81.69 86 VAL A N 1
ATOM 665 C CA . VAL A 1 86 ? -11.468 11.850 -4.928 1.00 81.69 86 VAL A CA 1
ATOM 666 C C . VAL A 1 86 ? -11.994 12.423 -6.243 1.00 81.69 86 VAL A C 1
ATOM 668 O O . VAL A 1 86 ? -13.168 12.232 -6.567 1.00 81.69 86 VAL A O 1
ATOM 671 N N . GLN A 1 87 ? -11.129 13.059 -7.041 1.00 87.88 87 GLN A N 1
ATOM 672 C CA . GLN A 1 87 ? -11.488 13.594 -8.360 1.00 87.88 87 GLN A CA 1
ATOM 673 C C . GLN A 1 87 ? -12.050 12.508 -9.287 1.00 87.88 87 GLN A C 1
ATOM 675 O O . GLN A 1 87 ? -13.006 12.743 -10.028 1.00 87.88 87 GLN A O 1
ATOM 680 N N . GLU A 1 88 ? -11.484 11.302 -9.229 1.00 87.50 88 GLU A N 1
ATOM 681 C CA . GLU A 1 88 ? -11.903 10.161 -10.047 1.00 87.50 88 GLU A CA 1
ATOM 682 C C . GLU A 1 88 ? -13.021 9.315 -9.416 1.00 87.50 88 GLU A C 1
ATOM 684 O O . GLU A 1 88 ? -13.443 8.317 -10.005 1.00 87.50 88 GLU A O 1
ATOM 689 N N . LYS A 1 89 ? -13.557 9.745 -8.263 1.00 89.31 89 LYS A N 1
ATOM 690 C CA . LYS A 1 89 ? -14.646 9.087 -7.520 1.00 89.31 89 LYS A CA 1
ATOM 691 C C . LYS A 1 89 ? -14.335 7.628 -7.156 1.00 89.31 89 LYS A C 1
ATOM 693 O O . LYS A 1 89 ? -15.226 6.772 -7.165 1.00 89.31 89 LYS A O 1
ATOM 698 N N . CYS A 1 90 ? -13.075 7.337 -6.850 1.00 80.38 90 CYS A N 1
ATOM 699 C CA . CYS A 1 90 ? -12.638 6.027 -6.383 1.00 80.38 90 CYS A CA 1
ATOM 700 C C . CYS A 1 90 ? -13.118 5.793 -4.946 1.00 80.38 90 CYS A C 1
ATOM 702 O O . CYS A 1 90 ? -13.057 6.686 -4.104 1.00 80.38 90 CYS A O 1
ATOM 704 N N . ARG A 1 91 ? -13.603 4.584 -4.659 1.00 80.31 91 ARG A N 1
ATOM 705 C CA . ARG A 1 91 ? -14.106 4.188 -3.334 1.00 80.31 91 ARG A CA 1
ATOM 706 C C . ARG A 1 91 ? -13.034 3.545 -2.463 1.00 80.31 91 ARG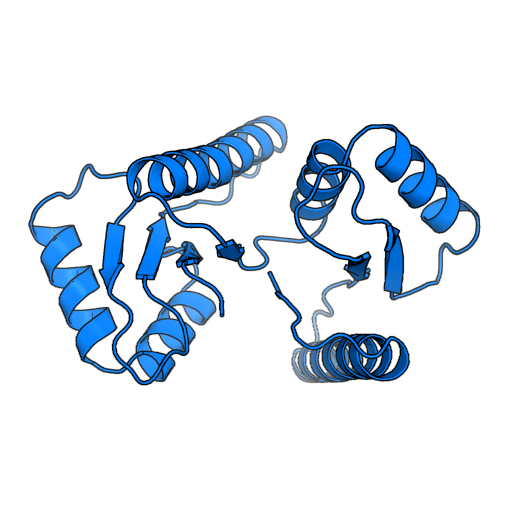 A C 1
ATOM 708 O O . ARG A 1 91 ? -13.179 3.525 -1.247 1.00 80.31 91 ARG A O 1
ATOM 715 N N . THR A 1 92 ? -11.997 2.980 -3.075 1.00 80.06 92 THR A N 1
ATOM 716 C CA . THR A 1 92 ? -10.941 2.226 -2.389 1.00 80.06 92 THR A CA 1
ATOM 717 C C . THR A 1 92 ? -9.583 2.501 -3.036 1.00 80.06 92 THR A C 1
ATOM 719 O O . THR A 1 92 ? -9.439 2.431 -4.256 1.00 80.06 92 THR A O 1
ATOM 722 N N . ILE A 1 93 ? -8.581 2.808 -2.216 1.00 81.50 93 ILE A N 1
ATOM 723 C CA . ILE A 1 93 ? -7.204 3.087 -2.636 1.00 81.50 93 ILE A CA 1
ATOM 724 C C . ILE A 1 93 ? -6.244 2.255 -1.781 1.00 81.50 93 ILE A C 1
ATOM 726 O O . ILE A 1 93 ? -6.465 2.109 -0.580 1.00 81.50 93 ILE A O 1
ATOM 730 N N . ALA A 1 94 ? -5.209 1.694 -2.399 1.00 79.50 94 ALA A N 1
ATOM 731 C CA . ALA A 1 94 ? -4.122 0.987 -1.730 1.00 79.50 94 ALA A CA 1
ATOM 732 C C . ALA A 1 94 ? -2.801 1.730 -1.965 1.00 79.50 94 ALA A C 1
ATOM 734 O O . ALA A 1 94 ? -2.536 2.171 -3.083 1.00 79.50 94 ALA A O 1
ATOM 735 N N . PHE A 1 95 ? -1.986 1.874 -0.923 1.00 72.94 95 PHE A N 1
ATOM 736 C CA . PHE A 1 95 ? -0.707 2.585 -0.956 1.00 72.94 95 PHE A CA 1
ATOM 737 C C . PHE A 1 95 ? 0.417 1.625 -0.651 1.00 72.94 95 PHE A C 1
ATOM 739 O O . PHE A 1 95 ? 0.452 1.255 0.499 1.00 72.94 95 PHE A O 1
ATOM 746 N N . PRO A 1 96 ? 1.332 1.289 -1.563 1.00 64.50 96 PRO A N 1
ATOM 747 C CA . PRO A 1 96 ? 2.401 0.337 -1.320 1.00 64.50 96 PRO A CA 1
ATOM 748 C C . PRO A 1 96 ? 3.385 0.845 -0.259 1.00 64.50 96 PRO A C 1
ATOM 750 O O . PRO A 1 96 ? 3.528 2.059 -0.095 1.00 64.50 96 PRO A O 1
ATOM 753 N N . ALA A 1 97 ? 4.087 -0.045 0.444 1.00 57.59 97 ALA A N 1
ATOM 754 C CA . ALA A 1 97 ? 4.943 0.295 1.573 1.00 57.59 97 ALA A CA 1
ATOM 755 C C . ALA A 1 97 ? 6.127 1.078 1.052 1.00 57.59 97 ALA A C 1
ATOM 757 O O . ALA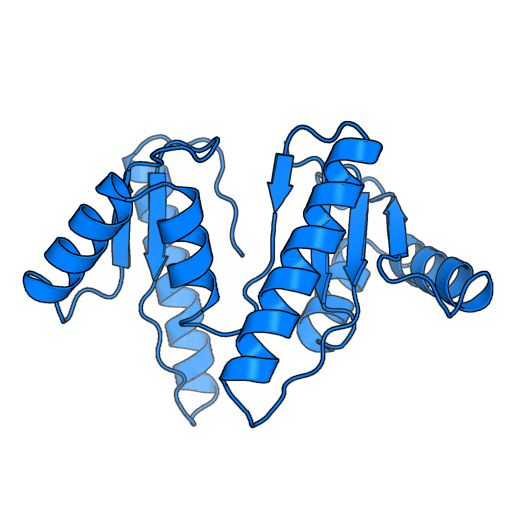 A 1 97 ? 7.073 0.558 0.460 1.00 57.59 97 ALA A O 1
ATOM 758 N N . ILE A 1 98 ? 6.074 2.372 1.312 1.00 48.03 98 ILE A N 1
ATOM 759 C CA . ILE A 1 98 ? 7.179 3.279 1.094 1.00 48.03 98 ILE A CA 1
ATOM 760 C C . ILE A 1 98 ? 7.802 3.505 2.473 1.00 48.03 98 ILE A C 1
ATOM 762 O O . ILE A 1 98 ? 7.306 4.312 3.247 1.00 48.03 98 ILE A O 1
ATOM 766 N N . LYS A 1 99 ? 8.852 2.721 2.769 1.00 43.69 99 LYS A N 1
ATOM 767 C CA . LYS A 1 99 ? 9.746 2.753 3.950 1.00 43.69 99 LYS A CA 1
ATOM 768 C C . LYS A 1 99 ? 9.081 2.957 5.332 1.00 43.69 99 LYS A C 1
ATOM 770 O O . LYS A 1 99 ? 8.725 4.066 5.723 1.00 43.69 99 LYS A O 1
ATOM 775 N N . CYS A 1 100 ? 9.042 1.843 6.075 1.00 55.12 100 CYS A N 1
ATOM 776 C CA . CYS A 1 100 ? 8.725 1.647 7.496 1.00 55.12 100 CYS A CA 1
ATOM 777 C C . CYS A 1 100 ? 9.023 2.835 8.427 1.00 55.12 100 CYS A C 1
ATOM 779 O O . CYS A 1 100 ? 10.107 3.413 8.387 1.00 55.12 100 CYS A O 1
ATOM 781 N N . GLY A 1 101 ? 8.060 3.134 9.305 1.00 52.75 101 GLY A N 1
ATOM 782 C CA . GLY A 1 101 ? 8.087 4.205 10.306 1.00 52.75 101 GLY A CA 1
ATOM 783 C C . GLY A 1 101 ? 7.025 5.262 10.010 1.00 52.75 101 GLY A C 1
ATOM 784 O O . GLY A 1 101 ? 5.929 5.229 10.559 1.00 52.75 101 GLY A O 1
ATOM 785 N N . PHE A 1 102 ? 7.305 6.144 9.052 1.00 59.25 102 PHE A N 1
ATOM 786 C CA . PHE A 1 102 ? 6.458 7.309 8.758 1.00 59.25 102 PHE A CA 1
ATOM 787 C C . PHE A 1 102 ? 5.082 6.958 8.182 1.00 59.25 102 PHE A C 1
ATOM 789 O O . PHE A 1 102 ? 4.106 7.661 8.438 1.00 59.25 102 PHE A O 1
ATOM 796 N N . LEU A 1 103 ? 4.984 5.872 7.405 1.00 64.69 103 LEU A N 1
ATOM 797 C CA . LEU A 1 103 ? 3.695 5.398 6.897 1.00 64.69 103 LEU A CA 1
ATOM 798 C C . LEU A 1 103 ? 2.811 4.880 8.037 1.00 64.69 103 LEU A C 1
ATOM 800 O O . LEU A 1 103 ? 1.608 5.127 8.033 1.00 64.69 103 LEU A O 1
ATOM 804 N N . THR A 1 104 ? 3.408 4.212 9.025 1.00 72.56 104 THR A N 1
ATOM 805 C CA . THR A 1 104 ? 2.702 3.760 10.226 1.00 72.56 104 THR A CA 1
ATOM 806 C C . THR A 1 104 ? 2.129 4.955 10.975 1.00 72.56 104 THR A C 1
ATOM 808 O O . THR A 1 104 ? 0.929 4.981 11.236 1.00 72.56 104 THR A O 1
ATOM 811 N N . ASP A 1 105 ? 2.944 5.985 11.216 1.00 75.50 105 ASP A N 1
ATOM 812 C CA . ASP A 1 105 ? 2.504 7.208 11.892 1.00 75.50 105 ASP A CA 1
ATOM 813 C C . ASP A 1 105 ? 1.397 7.923 11.108 1.00 75.50 105 ASP A C 1
ATOM 815 O O . ASP A 1 105 ? 0.402 8.355 11.685 1.00 75.50 105 ASP A O 1
ATOM 819 N N . ALA A 1 106 ? 1.516 8.007 9.779 1.00 75.94 106 ALA A N 1
ATOM 820 C CA . ALA A 1 106 ? 0.496 8.615 8.929 1.00 75.94 106 ALA A CA 1
ATOM 821 C C . ALA A 1 106 ? -0.830 7.837 8.959 1.00 75.94 106 ALA A C 1
ATOM 823 O O . ALA A 1 106 ? -1.894 8.447 9.079 1.00 75.94 106 ALA A O 1
ATOM 824 N N . ILE A 1 107 ? -0.781 6.502 8.882 1.00 75.06 107 ILE A N 1
ATOM 825 C CA . ILE A 1 107 ? -1.961 5.627 8.951 1.00 75.06 107 ILE A CA 1
ATOM 826 C C . ILE A 1 107 ? -2.622 5.739 10.324 1.00 75.06 107 ILE A C 1
ATOM 828 O O . ILE A 1 107 ? -3.835 5.927 10.403 1.00 75.06 107 ILE A O 1
ATOM 832 N N . ILE A 1 108 ? -1.842 5.663 11.401 1.00 83.50 108 ILE A N 1
ATOM 833 C CA . ILE A 1 108 ? -2.349 5.764 12.770 1.00 83.50 108 ILE A CA 1
ATOM 834 C C . ILE A 1 108 ? -2.950 7.151 13.026 1.00 83.50 108 ILE A C 1
ATOM 836 O O . ILE A 1 108 ? -4.069 7.255 13.536 1.00 83.50 108 ILE A O 1
ATOM 840 N N . LYS A 1 109 ? -2.276 8.221 12.592 1.00 83.69 109 LYS A N 1
ATOM 841 C CA . LYS A 1 109 ? -2.791 9.593 12.677 1.00 83.69 109 LYS A CA 1
ATOM 842 C C . LYS A 1 109 ? -4.086 9.761 11.882 1.00 83.69 109 LYS A C 1
ATOM 844 O O . LYS A 1 109 ? -5.028 10.370 12.387 1.00 83.69 109 LYS A O 1
ATOM 849 N N . ALA A 1 110 ? -4.168 9.195 10.676 1.00 79.38 110 ALA A N 1
ATOM 850 C CA . ALA A 1 110 ? -5.378 9.214 9.853 1.00 79.38 110 ALA A CA 1
ATOM 851 C C . ALA A 1 110 ? -6.521 8.370 10.451 1.00 79.38 110 ALA A C 1
ATOM 853 O O . ALA A 1 110 ? -7.689 8.715 10.282 1.00 79.38 110 ALA A O 1
ATOM 854 N N . ALA A 1 111 ? -6.205 7.299 11.185 1.00 86.06 111 ALA A N 1
ATOM 855 C CA . ALA A 1 111 ? -7.174 6.510 11.945 1.00 86.06 111 ALA A CA 1
ATOM 856 C C . ALA A 1 111 ? -7.695 7.250 13.192 1.00 86.06 111 ALA A C 1
ATOM 858 O O . ALA A 1 111 ? -8.799 6.963 13.665 1.00 86.06 111 ALA A O 1
ATOM 859 N N . GLY A 1 112 ? -6.944 8.237 13.682 1.00 89.56 112 GLY A N 1
ATOM 860 C CA . GLY A 1 112 ? -7.344 9.186 14.716 1.00 89.56 112 GLY A CA 1
ATOM 861 C C . GLY A 1 112 ? -6.655 8.958 16.061 1.00 89.56 112 GLY A C 1
ATOM 862 O O . GLY A 1 112 ? -6.139 7.883 16.357 1.00 89.56 112 GLY A O 1
ATOM 863 N N . GLU A 1 113 ? -6.702 9.974 16.929 1.00 88.88 113 GLU A N 1
ATOM 864 C CA . GLU A 1 113 ? -5.953 10.011 18.200 1.00 88.88 113 GLU A CA 1
ATOM 865 C C . GLU A 1 113 ? -6.233 8.827 19.136 1.00 88.88 113 GLU A C 1
ATOM 867 O O . GLU A 1 113 ? -5.363 8.407 19.897 1.00 88.88 113 GLU A O 1
ATOM 872 N N . LYS A 1 114 ? -7.445 8.259 19.092 1.00 91.00 114 LYS A N 1
ATOM 873 C CA . LYS A 1 114 ? -7.769 7.059 19.878 1.00 91.00 114 LYS A CA 1
ATOM 874 C C . LYS A 1 114 ? -6.943 5.855 19.432 1.00 91.00 114 LYS A C 1
ATOM 876 O O . LYS A 1 114 ? -6.525 5.075 20.277 1.00 91.00 114 LYS A O 1
ATOM 881 N N . ILE A 1 115 ? -6.716 5.714 18.127 1.00 90.94 115 ILE A N 1
ATOM 882 C CA . ILE A 1 115 ? -5.934 4.614 17.563 1.00 90.94 115 ILE A CA 1
ATOM 883 C C . ILE A 1 115 ? -4.444 4.830 17.817 1.00 90.94 115 ILE A C 1
ATOM 885 O O . ILE A 1 115 ? -3.763 3.858 18.119 1.00 90.94 115 ILE A O 1
ATOM 889 N N . GLN A 1 116 ? -3.970 6.081 17.824 1.00 90.06 116 GLN A N 1
ATOM 890 C CA . GLN A 1 116 ? -2.611 6.409 18.276 1.00 90.06 116 GLN A CA 1
ATOM 891 C C . GLN A 1 116 ? -2.349 5.886 19.688 1.00 90.06 116 GLN A C 1
ATOM 893 O O . GLN A 1 116 ? -1.414 5.125 19.887 1.00 90.06 116 GLN A O 1
ATOM 898 N N . LYS A 1 117 ? -3.238 6.175 20.645 1.00 91.25 117 LYS A N 1
ATOM 899 C CA . LYS A 1 117 ? -3.077 5.683 22.023 1.00 91.25 117 LYS A CA 1
ATOM 900 C C . LYS A 1 117 ? -3.090 4.158 22.124 1.00 91.25 117 LYS A C 1
ATOM 902 O O . LYS A 1 117 ? -2.368 3.604 22.942 1.00 91.25 117 LYS A O 1
ATOM 907 N N . VAL A 1 118 ? -3.921 3.483 21.324 1.00 91.38 118 VAL A N 1
ATOM 908 C CA . VAL A 1 118 ? -3.936 2.011 21.271 1.00 91.38 118 VAL A CA 1
ATOM 909 C C . VAL A 1 118 ? -2.607 1.496 20.731 1.00 91.38 118 VAL A C 1
ATOM 911 O O . VAL A 1 118 ? -2.025 0.600 21.325 1.00 91.38 118 VAL A O 1
ATOM 914 N N . TYR A 1 119 ? -2.112 2.083 19.645 1.00 88.62 119 TYR A N 1
ATOM 915 C CA . TYR A 1 119 ? -0.837 1.712 19.046 1.00 88.62 119 TYR A CA 1
ATOM 916 C C . TYR A 1 119 ? 0.343 1.911 20.006 1.00 88.62 119 TYR A C 1
ATOM 918 O O . TYR A 1 119 ? 1.126 0.984 20.198 1.00 88.62 119 TYR A O 1
ATOM 926 N N . ASP A 1 120 ? 0.424 3.071 20.658 1.00 89.62 120 ASP A N 1
ATOM 927 C CA . ASP A 1 120 ? 1.480 3.380 21.627 1.00 89.62 120 ASP A CA 1
ATOM 928 C C . ASP A 1 120 ? 1.431 2.404 22.819 1.00 89.62 120 ASP A C 1
ATOM 930 O O . ASP A 1 120 ? 2.452 1.860 23.233 1.00 89.62 120 ASP A O 1
ATOM 934 N N . ASN A 1 121 ? 0.231 2.088 23.317 1.00 91.06 121 ASN A N 1
ATOM 935 C CA . ASN A 1 121 ? 0.049 1.124 24.404 1.00 91.06 121 ASN A CA 1
ATOM 936 C C . ASN A 1 121 ? 0.439 -0.311 23.998 1.00 91.06 121 ASN A C 1
ATOM 938 O O . ASN A 1 121 ? 1.006 -1.049 24.801 1.00 91.06 121 ASN A O 1
ATOM 942 N N . GLU A 1 122 ? 0.150 -0.732 22.766 1.00 86.94 122 GLU A N 1
ATOM 943 C CA . GLU A 1 122 ? 0.586 -2.035 22.242 1.00 86.94 122 GLU A CA 1
ATOM 944 C C . GLU A 1 122 ? 2.110 -2.093 22.062 1.00 86.94 122 GLU A C 1
ATOM 946 O O . GLU A 1 122 ? 2.734 -3.117 22.341 1.00 86.94 122 GLU A O 1
ATOM 951 N N . LEU A 1 123 ? 2.736 -0.987 21.647 1.00 84.38 123 LEU A N 1
ATOM 952 C CA . LEU A 1 123 ? 4.192 -0.876 21.561 1.00 84.38 123 LEU A CA 1
ATOM 953 C C . LEU A 1 123 ? 4.864 -1.027 22.928 1.00 84.38 123 LEU A C 1
ATOM 955 O O . LEU A 1 123 ? 5.847 -1.760 23.034 1.00 84.38 123 LEU A O 1
ATOM 959 N N . GLU A 1 124 ? 4.335 -0.354 23.950 1.00 87.62 124 GLU A N 1
ATOM 960 C CA . GLU A 1 124 ? 4.883 -0.380 25.308 1.00 87.62 124 GLU A CA 1
ATOM 961 C C . GLU A 1 124 ? 4.694 -1.742 25.987 1.00 87.62 124 GLU A C 1
ATOM 963 O O . GLU A 1 124 ? 5.631 -2.268 26.588 1.00 87.62 124 GLU A O 1
ATOM 968 N N . ASN A 1 125 ? 3.506 -2.343 25.872 1.00 89.25 125 ASN A N 1
ATOM 969 C CA . ASN A 1 125 ? 3.204 -3.615 26.537 1.00 89.25 125 ASN A CA 1
ATOM 970 C C . ASN A 1 125 ? 3.770 -4.831 25.792 1.00 89.25 125 ASN A C 1
ATOM 972 O O . ASN A 1 125 ? 4.064 -5.860 26.407 1.00 89.25 125 ASN A O 1
ATOM 976 N N . HIS A 1 126 ? 3.938 -4.726 24.471 1.00 83.94 126 HIS A N 1
ATOM 977 C CA . HIS A 1 126 ? 4.401 -5.815 23.615 1.00 83.94 126 HIS A CA 1
ATOM 978 C C . HIS A 1 126 ? 5.557 -5.365 22.701 1.00 83.94 126 HIS A C 1
ATOM 980 O O . HIS A 1 126 ? 5.456 -5.421 21.466 1.00 83.94 126 HIS A O 1
ATOM 986 N N . PRO A 1 127 ? 6.711 -4.970 23.279 1.00 78.19 127 PRO A N 1
ATOM 987 C CA . PRO A 1 127 ? 7.831 -4.411 22.520 1.00 78.19 127 PRO A CA 1
ATOM 988 C C . PRO A 1 127 ? 8.386 -5.397 21.486 1.00 78.19 127 PRO A C 1
ATOM 990 O O . PRO A 1 127 ? 8.709 -4.991 20.373 1.00 78.19 127 PRO A O 1
ATOM 993 N N . ASN A 1 128 ? 8.364 -6.696 21.798 1.00 77.00 128 ASN A N 1
ATOM 994 C CA . ASN A 1 128 ? 8.870 -7.762 20.928 1.00 77.00 128 ASN A CA 1
ATOM 995 C C . ASN A 1 128 ? 7.829 -8.306 19.934 1.00 77.00 128 ASN A C 1
ATOM 997 O O . ASN A 1 128 ? 8.127 -9.245 19.200 1.00 77.00 128 ASN A O 1
ATOM 1001 N N . SER A 1 129 ? 6.597 -7.780 19.918 1.00 77.00 129 SER A N 1
ATOM 1002 C CA . SER A 1 129 ? 5.603 -8.249 18.949 1.00 77.00 129 SER A CA 1
ATOM 1003 C C . SER A 1 129 ? 5.960 -7.782 17.540 1.00 77.00 129 SER A C 1
ATOM 1005 O O . SER A 1 129 ? 6.077 -6.580 17.302 1.00 77.00 129 SER A O 1
ATOM 1007 N N . VAL A 1 130 ? 6.069 -8.732 16.610 1.00 72.81 130 VAL A N 1
ATOM 1008 C CA . VAL A 1 130 ? 6.291 -8.497 15.170 1.00 72.81 130 VAL A CA 1
ATOM 1009 C C . VAL A 1 130 ? 5.036 -7.932 14.493 1.00 72.81 130 VAL A C 1
ATOM 1011 O O . VAL A 1 130 ? 5.121 -7.266 13.466 1.00 72.81 130 VAL A O 1
ATOM 1014 N N . LEU A 1 131 ? 3.857 -8.156 15.079 1.00 77.94 131 LEU A N 1
ATOM 1015 C CA . LEU A 1 131 ? 2.574 -7.712 14.544 1.00 77.94 131 LEU A CA 1
ATOM 1016 C C . LEU A 1 131 ? 1.775 -6.991 15.630 1.00 77.94 131 LEU A C 1
ATOM 1018 O O . LEU A 1 131 ? 1.445 -7.572 16.661 1.00 77.94 131 LEU A O 1
ATOM 1022 N N . ILE A 1 132 ? 1.422 -5.737 15.381 1.00 84.50 132 ILE A N 1
ATOM 1023 C CA . ILE A 1 132 ? 0.488 -4.969 16.198 1.00 84.50 132 ILE A CA 1
ATOM 1024 C C . ILE A 1 132 ? -0.827 -4.875 15.437 1.00 84.50 132 ILE A C 1
ATOM 1026 O O . ILE A 1 132 ? -0.866 -4.420 14.295 1.00 84.50 132 ILE A O 1
ATOM 1030 N N . ALA A 1 133 ? -1.915 -5.296 16.067 1.00 85.25 133 ALA A N 1
ATOM 1031 C CA . ALA A 1 133 ? -3.242 -5.194 15.489 1.00 85.25 133 ALA A CA 1
ATOM 1032 C C . ALA A 1 133 ? -4.016 -4.079 16.192 1.00 85.25 133 ALA A C 1
ATOM 1034 O O . ALA A 1 133 ? -4.201 -4.120 17.405 1.00 85.25 133 ALA A O 1
ATOM 1035 N N . THR A 1 134 ? -4.503 -3.095 15.439 1.00 85.75 134 THR A N 1
ATOM 1036 C CA . THR A 1 134 ? -5.294 -1.989 15.990 1.00 85.75 134 THR A CA 1
ATOM 1037 C C . THR A 1 134 ? -6.662 -1.896 15.310 1.00 85.75 134 THR A C 1
ATOM 1039 O O . THR A 1 134 ? -6.824 -2.319 14.158 1.00 85.75 134 THR A O 1
ATOM 1042 N N . PRO A 1 135 ? -7.692 -1.364 15.992 1.00 88.81 135 PRO A N 1
ATOM 1043 C CA . PRO A 1 135 ? -8.961 -1.049 15.346 1.00 88.81 135 PRO A CA 1
ATOM 1044 C C . PRO A 1 135 ? -8.782 -0.023 14.218 1.00 88.81 135 PRO A C 1
ATOM 1046 O O . PRO A 1 135 ? -7.848 0.774 14.225 1.00 88.81 135 PRO A O 1
ATOM 1049 N N . SER A 1 136 ? -9.718 0.013 13.271 1.00 83.81 136 SER A N 1
ATOM 1050 C CA . SER A 1 136 ? -9.633 0.897 12.100 1.00 83.81 136 SER A CA 1
ATOM 1051 C C . SER A 1 136 ? -9.792 2.391 12.383 1.00 83.81 136 SER A C 1
ATOM 1053 O O . SER A 1 136 ? -9.367 3.217 11.573 1.00 83.81 136 SER A O 1
ATOM 1055 N N . GLY A 1 137 ? -10.411 2.756 13.507 1.00 91.69 137 GLY A N 1
ATOM 1056 C CA . GLY A 1 137 ? -10.707 4.148 13.835 1.00 91.69 137 GLY A CA 1
ATOM 1057 C C . GLY A 1 137 ? -11.538 4.825 12.745 1.00 91.69 137 GLY A C 1
ATOM 1058 O O . GLY A 1 137 ? -12.628 4.366 12.414 1.00 91.69 137 GLY A O 1
ATOM 1059 N N . ALA A 1 138 ? -11.021 5.926 12.200 1.00 85.94 138 ALA A N 1
ATOM 1060 C CA . ALA A 1 138 ? -11.644 6.678 11.113 1.00 85.94 138 ALA A CA 1
ATOM 1061 C C . ALA A 1 138 ? -11.376 6.101 9.707 1.00 85.94 138 ALA A C 1
ATOM 1063 O O . ALA A 1 138 ? -11.954 6.586 8.732 1.00 85.94 138 ALA A O 1
ATOM 1064 N N . LEU A 1 139 ? -10.518 5.084 9.567 1.00 80.06 139 LEU A N 1
ATOM 1065 C CA . LEU A 1 139 ? -10.205 4.500 8.263 1.00 80.06 139 LEU A CA 1
ATOM 1066 C C . LEU A 1 139 ? -11.318 3.555 7.783 1.00 80.06 139 LEU A C 1
ATOM 1068 O O . LEU A 1 139 ? -11.904 2.826 8.586 1.00 80.06 139 LEU A O 1
ATOM 1072 N N . PRO A 1 140 ? -11.568 3.469 6.463 1.00 81.81 140 PRO A N 1
ATOM 1073 C CA . PRO A 1 140 ? -12.587 2.594 5.882 1.00 81.81 140 PRO A CA 1
ATOM 1074 C C . PRO A 1 140 ? -12.117 1.127 5.798 1.00 81.81 140 PRO A C 1
ATOM 1076 O O . PRO A 1 140 ? -12.188 0.489 4.748 1.00 81.81 140 PRO A O 1
ATOM 1079 N N . CYS A 1 141 ? -11.618 0.581 6.906 1.00 82.12 141 CYS A N 1
ATOM 1080 C CA . CYS A 1 141 ? -11.234 -0.821 7.059 1.00 82.12 141 CYS A CA 1
ATOM 1081 C C . CYS A 1 141 ? -11.819 -1.399 8.359 1.00 82.12 141 CYS A C 1
ATOM 1083 O O . CYS A 1 141 ? -12.493 -0.698 9.114 1.00 82.12 141 CYS A O 1
ATOM 1085 N N . LYS A 1 142 ? -11.618 -2.698 8.607 1.00 81.50 142 LYS A N 1
ATOM 1086 C CA . LYS A 1 142 ? -12.056 -3.346 9.860 1.00 81.50 142 LYS A CA 1
ATOM 1087 C C . LYS A 1 142 ? -10.970 -3.336 10.932 1.00 81.50 142 LYS A C 1
ATOM 1089 O O . LYS A 1 142 ? -11.276 -3.224 12.112 1.00 81.50 142 LYS A O 1
ATOM 1094 N N . GLN A 1 143 ? -9.719 -3.469 10.508 1.00 85.25 143 GLN A N 1
ATOM 1095 C CA . GLN A 1 143 ? -8.565 -3.595 11.381 1.00 85.25 143 GLN A CA 1
ATOM 1096 C C . GLN A 1 143 ? -7.320 -3.160 10.615 1.00 85.25 143 GLN A C 1
ATOM 1098 O O . GLN A 1 143 ? -7.256 -3.324 9.393 1.00 85.25 143 GLN A O 1
ATOM 1103 N N . ILE A 1 144 ? -6.353 -2.617 11.343 1.00 85.38 144 ILE A N 1
ATOM 1104 C CA . ILE A 1 144 ? -5.046 -2.234 10.828 1.00 85.38 144 ILE A CA 1
ATOM 1105 C C . ILE A 1 144 ? -4.041 -3.210 11.431 1.00 85.38 144 ILE A C 1
ATOM 1107 O O . ILE A 1 144 ? -4.015 -3.420 12.642 1.00 85.38 144 ILE A O 1
ATOM 1111 N N . PHE A 1 145 ? -3.229 -3.816 10.576 1.00 82.75 145 PHE A N 1
ATOM 1112 C CA . PHE A 1 145 ? -2.134 -4.681 10.982 1.00 82.75 145 PHE A CA 1
ATOM 1113 C C . PHE A 1 145 ? -0.830 -3.951 10.697 1.00 82.75 145 PHE A C 1
ATOM 1115 O O . PHE A 1 145 ? -0.509 -3.675 9.543 1.00 82.75 145 PHE A O 1
ATOM 1122 N N . ILE A 1 146 ? -0.107 -3.610 11.755 1.00 80.44 146 ILE A N 1
ATOM 1123 C CA . ILE A 1 146 ? 1.183 -2.941 11.686 1.00 80.44 146 ILE A CA 1
ATOM 1124 C C . ILE A 1 146 ? 2.245 -3.976 11.945 1.00 80.44 146 ILE A C 1
ATOM 1126 O O . ILE A 1 146 ? 2.299 -4.597 13.003 1.00 80.44 146 ILE A O 1
ATOM 1130 N N . VAL A 1 147 ? 3.101 -4.141 10.959 1.00 74.81 147 VAL A N 1
ATOM 1131 C CA . VAL A 1 147 ? 4.246 -5.013 11.069 1.00 74.81 147 VAL A CA 1
ATOM 1132 C C . VAL A 1 147 ? 5.434 -4.217 11.591 1.00 74.81 147 VAL A C 1
ATOM 1134 O O . VAL A 1 147 ? 5.789 -3.190 11.010 1.00 74.81 147 VAL A O 1
ATOM 1137 N N . LYS A 1 148 ? 6.094 -4.743 12.622 1.00 73.06 148 LYS A N 1
ATOM 1138 C CA . LYS A 1 148 ? 7.474 -4.380 12.937 1.00 73.06 148 LYS A CA 1
ATOM 1139 C C . LYS A 1 148 ? 8.385 -5.267 12.110 1.00 73.06 148 LYS A C 1
ATOM 1141 O O . LYS A 1 148 ? 8.376 -6.485 12.263 1.00 73.06 148 LYS A O 1
ATOM 1146 N N . TRP A 1 149 ? 9.130 -4.650 11.211 1.00 69.25 149 TRP A N 1
ATOM 1147 C CA . TRP A 1 149 ? 10.091 -5.351 10.384 1.00 69.25 149 TRP A CA 1
ATOM 1148 C C . TRP A 1 149 ? 11.356 -4.522 10.292 1.00 69.25 149 TRP A C 1
ATOM 1150 O O . TRP A 1 149 ? 11.303 -3.343 9.928 1.00 69.25 149 TRP A O 1
ATOM 1160 N N . ASP A 1 150 ? 12.463 -5.176 10.609 1.00 65.12 150 ASP A N 1
ATOM 1161 C CA . ASP A 1 150 ? 13.803 -4.640 10.482 1.00 65.12 150 ASP A CA 1
ATOM 1162 C C . ASP A 1 150 ? 14.474 -5.313 9.287 1.00 65.12 150 ASP A C 1
ATOM 1164 O O . ASP A 1 150 ? 14.361 -6.522 9.085 1.00 65.12 150 ASP A O 1
ATOM 1168 N N . SER A 1 151 ? 15.155 -4.518 8.468 1.00 60.06 151 SER A N 1
ATOM 1169 C CA . SER A 1 151 ? 15.896 -5.045 7.327 1.00 60.06 151 SER A CA 1
ATOM 1170 C C . SER A 1 151 ? 17.160 -5.760 7.801 1.00 60.06 151 SER A C 1
ATOM 1172 O O . SER A 1 151 ? 17.976 -5.143 8.492 1.00 60.06 151 SER A O 1
ATOM 1174 N N . ASP A 1 152 ? 17.356 -7.001 7.367 1.00 67.94 152 ASP A N 1
ATOM 1175 C CA . ASP A 1 152 ? 18.610 -7.732 7.549 1.00 67.94 152 ASP A CA 1
ATOM 1176 C C . ASP A 1 152 ? 19.567 -7.458 6.367 1.00 67.94 152 ASP A C 1
ATOM 1178 O O . ASP A 1 152 ? 19.108 -7.368 5.223 1.00 67.94 152 ASP A O 1
ATOM 1182 N N . PRO A 1 153 ? 20.879 -7.255 6.596 1.00 61.53 153 PRO A N 1
ATOM 1183 C CA . PRO A 1 153 ? 21.851 -7.125 5.509 1.00 61.53 153 PRO A CA 1
ATOM 1184 C C . PRO A 1 153 ? 22.014 -8.402 4.668 1.00 61.53 153 PRO A C 1
ATOM 1186 O O . PRO A 1 153 ? 22.506 -8.306 3.543 1.00 61.53 153 PRO A O 1
ATOM 1189 N N . ASP A 1 154 ? 21.638 -9.572 5.189 1.00 76.06 154 ASP A N 1
ATOM 1190 C CA . ASP A 1 154 ? 21.634 -10.836 4.457 1.00 76.06 154 ASP A CA 1
ATOM 1191 C C . ASP A 1 154 ? 20.335 -10.995 3.649 1.00 76.06 154 ASP A C 1
ATOM 1193 O O . ASP A 1 154 ? 19.229 -10.986 4.189 1.00 76.06 154 ASP A O 1
ATOM 1197 N N . GLU A 1 155 ? 20.470 -11.147 2.331 1.00 68.69 155 GLU A N 1
ATOM 1198 C CA . GLU A 1 155 ? 19.346 -11.199 1.392 1.00 68.69 155 GLU A CA 1
ATOM 1199 C C . GLU A 1 155 ? 18.464 -12.449 1.562 1.00 68.69 155 GLU A C 1
ATOM 1201 O O . GLU A 1 155 ? 17.248 -12.372 1.371 1.00 68.69 155 GLU A O 1
ATOM 1206 N N . GLU A 1 156 ? 19.036 -13.590 1.954 1.00 69.69 156 GLU A N 1
ATOM 1207 C CA . GLU A 1 156 ? 18.282 -14.834 2.145 1.00 69.69 156 GLU A CA 1
ATOM 1208 C C . GLU A 1 156 ? 17.459 -14.761 3.438 1.00 69.69 156 GLU A C 1
ATOM 1210 O O . GLU A 1 156 ? 16.266 -15.085 3.448 1.00 69.69 156 GLU A O 1
ATOM 1215 N N . ILE A 1 157 ? 18.061 -14.225 4.504 1.00 69.69 157 ILE A N 1
ATOM 1216 C CA . ILE A 1 157 ? 17.379 -13.951 5.778 1.00 69.69 157 ILE A CA 1
ATOM 1217 C C . ILE A 1 157 ? 16.283 -12.898 5.582 1.00 69.69 157 ILE A C 1
ATOM 1219 O O . ILE A 1 157 ? 15.159 -13.063 6.067 1.00 69.69 157 ILE A O 1
ATOM 1223 N N . LEU A 1 158 ? 16.572 -11.842 4.819 1.00 64.69 158 LEU A N 1
ATOM 1224 C CA . LEU A 1 158 ? 15.612 -10.802 4.466 1.00 64.69 158 LEU A CA 1
ATOM 1225 C C . LEU A 1 158 ? 14.386 -11.395 3.762 1.00 64.69 158 LEU A C 1
ATOM 1227 O O . LEU A 1 158 ? 13.251 -11.131 4.169 1.00 64.69 158 LEU A O 1
ATOM 1231 N N . LEU A 1 159 ? 14.608 -12.210 2.728 1.00 64.00 159 LEU A N 1
ATOM 1232 C CA . LEU A 1 159 ? 13.536 -12.811 1.942 1.00 64.00 159 LEU A CA 1
ATOM 1233 C C . LEU A 1 159 ? 12.680 -13.749 2.799 1.00 64.00 159 LEU A C 1
ATOM 1235 O O . LEU A 1 159 ? 11.450 -13.665 2.755 1.00 64.00 159 LEU A O 1
ATOM 1239 N N . GLN A 1 160 ? 13.311 -14.589 3.621 1.00 69.00 160 GLN A N 1
ATOM 1240 C CA . GLN A 1 160 ? 12.596 -15.494 4.516 1.00 69.00 160 GLN A CA 1
ATOM 1241 C C . GLN A 1 160 ? 11.771 -14.724 5.558 1.00 69.00 160 GLN A C 1
ATOM 1243 O O . GLN A 1 160 ? 10.598 -15.039 5.764 1.00 69.00 160 GLN A O 1
ATOM 1248 N N . SER A 1 161 ? 12.331 -13.659 6.144 1.00 65.75 161 SER A N 1
ATOM 1249 C CA . SER A 1 161 ? 11.619 -12.814 7.112 1.00 65.75 161 SER A CA 1
ATOM 1250 C C . SER A 1 161 ? 10.361 -12.173 6.512 1.00 65.75 161 SER A C 1
ATOM 1252 O O . SER A 1 161 ? 9.323 -12.101 7.171 1.00 65.75 161 SER A O 1
ATOM 1254 N N . LEU A 1 162 ? 10.414 -11.764 5.239 1.00 67.69 162 LEU A N 1
ATOM 1255 C CA . LEU A 1 162 ? 9.274 -11.197 4.524 1.00 67.69 162 LEU A CA 1
ATOM 1256 C C . LEU A 1 162 ? 8.191 -12.253 4.259 1.00 67.69 162 LEU A C 1
ATOM 1258 O O . LEU A 1 162 ? 7.000 -11.972 4.411 1.00 67.69 162 LEU A O 1
ATOM 1262 N N . VAL A 1 163 ? 8.586 -13.473 3.884 1.00 70.44 163 VAL A N 1
ATOM 1263 C CA . VAL A 1 163 ? 7.654 -14.591 3.663 1.00 70.44 163 VAL A CA 1
ATOM 1264 C C . VAL A 1 163 ? 6.929 -14.959 4.957 1.00 70.44 163 VAL A C 1
ATOM 1266 O O . VAL A 1 163 ? 5.698 -15.052 4.961 1.00 70.44 163 VAL A O 1
ATOM 1269 N N . ASP A 1 164 ? 7.663 -15.105 6.060 1.00 69.75 164 ASP A N 1
ATOM 1270 C CA . ASP A 1 164 ? 7.103 -15.452 7.371 1.00 69.75 164 ASP A CA 1
ATOM 1271 C C . ASP A 1 164 ? 6.143 -14.371 7.873 1.00 69.75 164 ASP A C 1
ATOM 1273 O O . ASP A 1 164 ? 5.069 -14.652 8.423 1.00 69.75 164 ASP A O 1
ATOM 1277 N N . LEU A 1 165 ? 6.492 -13.115 7.609 1.00 71.50 165 LEU A N 1
ATOM 1278 C CA . LEU A 1 165 ? 5.651 -11.975 7.901 1.00 71.50 165 LEU A CA 1
ATOM 1279 C C . LEU A 1 165 ? 4.339 -12.010 7.114 1.00 71.50 165 LEU A C 1
ATOM 1281 O O . LEU A 1 165 ? 3.255 -11.925 7.700 1.00 71.50 165 LEU A O 1
ATOM 1285 N N . MET A 1 166 ? 4.421 -12.144 5.789 1.00 73.19 166 MET A N 1
ATOM 1286 C CA . MET A 1 166 ? 3.241 -12.210 4.929 1.00 73.19 166 MET A CA 1
ATOM 1287 C C . MET A 1 166 ? 2.344 -13.383 5.322 1.00 73.19 166 MET A C 1
ATOM 1289 O O . MET A 1 166 ? 1.124 -13.223 5.414 1.00 73.19 166 MET A O 1
ATOM 1293 N N . TYR A 1 167 ? 2.939 -14.541 5.614 1.00 75.75 167 TYR A N 1
ATOM 1294 C CA . TYR A 1 167 ? 2.217 -15.704 6.110 1.00 75.75 167 TYR A CA 1
ATOM 1295 C C . TYR A 1 167 ? 1.475 -15.380 7.411 1.00 75.75 167 TYR A C 1
ATOM 1297 O O . TYR A 1 167 ? 0.267 -15.610 7.500 1.00 75.75 167 TYR A O 1
ATOM 1305 N N . THR A 1 168 ? 2.155 -14.771 8.384 1.00 76.25 168 THR A N 1
ATOM 1306 C CA . THR A 1 168 ? 1.574 -14.389 9.679 1.00 76.25 168 THR A CA 1
ATOM 1307 C C . THR A 1 168 ? 0.382 -13.447 9.515 1.00 76.25 168 THR A C 1
ATOM 1309 O O . THR A 1 168 ? -0.678 -13.671 10.109 1.00 76.25 168 THR A O 1
ATOM 1312 N N . VAL A 1 169 ? 0.506 -12.423 8.669 1.00 75.31 169 VAL A N 1
ATOM 1313 C CA . VAL A 1 169 ? -0.586 -11.482 8.399 1.00 75.31 169 VAL A CA 1
ATOM 1314 C C . VAL A 1 169 ? -1.769 -12.195 7.733 1.00 75.31 169 VAL A C 1
ATOM 1316 O O . VAL A 1 169 ? -2.909 -12.037 8.168 1.00 75.31 169 VAL A O 1
ATOM 1319 N N . VAL A 1 170 ? -1.524 -13.035 6.723 1.00 74.12 170 VAL A N 1
ATOM 1320 C CA . VAL A 1 170 ? -2.586 -13.784 6.029 1.00 74.12 170 VAL A CA 1
ATOM 1321 C C . VAL A 1 170 ? -3.309 -14.750 6.970 1.00 74.12 170 VAL A C 1
ATOM 1323 O O . VAL A 1 170 ? -4.535 -14.860 6.900 1.00 74.12 170 VAL A O 1
ATOM 1326 N N . GLN A 1 171 ? -2.594 -15.431 7.869 1.00 78.50 171 GLN A N 1
ATOM 1327 C CA . GLN A 1 171 ? -3.223 -16.298 8.869 1.00 78.50 171 GLN A CA 1
ATOM 1328 C C . GLN A 1 171 ? -4.112 -15.504 9.832 1.00 78.50 171 GLN A C 1
ATOM 1330 O O . GLN A 1 171 ? -5.214 -15.950 10.144 1.00 78.50 171 GLN A O 1
ATOM 1335 N N . ASN A 1 172 ? -3.694 -14.299 10.231 1.00 77.00 172 ASN A N 1
ATOM 1336 C CA . ASN A 1 172 ? -4.515 -13.411 11.058 1.00 77.00 172 ASN A CA 1
ATOM 1337 C C . ASN A 1 172 ? -5.773 -12.925 10.324 1.00 77.00 172 ASN A C 1
ATOM 1339 O O . ASN A 1 172 ? -6.867 -12.944 10.881 1.00 77.00 172 ASN A O 1
ATOM 1343 N N . VAL A 1 173 ? -5.662 -12.552 9.051 1.00 74.06 173 VAL A N 1
ATOM 1344 C CA . VAL A 1 173 ? -6.822 -12.182 8.218 1.00 74.06 173 VAL A CA 1
ATOM 1345 C C . VAL A 1 173 ? -7.821 -13.340 8.131 1.00 74.06 173 VAL A C 1
ATOM 1347 O O . VAL A 1 173 ? -9.029 -13.127 8.269 1.00 74.06 173 VAL A O 1
ATOM 1350 N N . LYS A 1 174 ? -7.323 -14.570 7.946 1.00 75.44 174 LYS A N 1
ATOM 1351 C CA . LYS A 1 174 ? -8.148 -15.784 7.901 1.00 75.44 174 LYS A CA 1
ATOM 1352 C C . LYS A 1 174 ? -8.829 -16.069 9.236 1.00 75.44 174 LYS A C 1
ATOM 1354 O O . LYS A 1 174 ? -10.031 -16.316 9.240 1.00 75.44 174 LYS A O 1
ATOM 1359 N N . SER A 1 175 ? -8.101 -16.008 10.352 1.00 81.19 175 SER A N 1
ATOM 1360 C CA . SER A 1 175 ? -8.664 -16.291 11.680 1.00 81.19 175 SER A CA 1
ATOM 1361 C C . SER A 1 175 ? -9.775 -15.310 12.068 1.00 81.19 175 SER A C 1
ATOM 1363 O O . SER A 1 175 ? -10.735 -15.697 12.730 1.00 81.19 175 SER A O 1
ATOM 1365 N N . HIS A 1 176 ? -9.703 -14.069 11.578 1.00 76.56 176 HIS A N 1
ATOM 1366 C CA . HIS A 1 176 ? -10.723 -13.038 11.785 1.00 76.56 176 HIS A CA 1
ATOM 1367 C C . HIS A 1 176 ? -11.836 -13.037 10.716 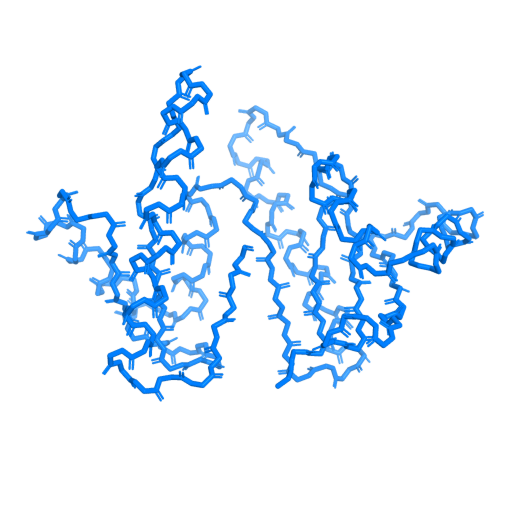1.00 76.56 176 HIS A C 1
ATOM 1369 O O . HIS A 1 176 ? -12.705 -12.163 10.730 1.00 76.56 176 HIS A O 1
ATOM 1375 N N . ASN A 1 177 ? -11.846 -14.007 9.790 1.00 84.00 177 ASN A N 1
ATOM 1376 C CA . ASN A 1 177 ? -12.807 -14.111 8.682 1.00 84.00 177 ASN A CA 1
ATOM 1377 C C . ASN A 1 177 ? -12.889 -12.839 7.814 1.00 84.00 177 ASN A C 1
ATOM 1379 O O . ASN A 1 177 ? -13.955 -12.457 7.317 1.00 84.00 177 ASN A O 1
ATOM 1383 N N . PHE A 1 178 ? -11.767 -12.146 7.630 1.00 78.31 178 PHE A N 1
ATOM 1384 C CA . PHE A 1 178 ? -11.697 -11.019 6.710 1.00 78.31 178 PHE A CA 1
ATOM 1385 C C . PHE A 1 178 ? -11.590 -11.516 5.265 1.00 78.31 178 PHE A C 1
ATOM 1387 O O . PHE A 1 178 ? -10.855 -12.445 4.949 1.00 78.31 178 PHE A O 1
ATOM 1394 N N . THR A 1 179 ? -12.330 -10.872 4.364 1.00 78.62 179 THR A N 1
ATOM 1395 C CA . THR A 1 179 ? -12.429 -11.272 2.948 1.00 78.62 179 THR A CA 1
ATOM 1396 C C . THR A 1 179 ? -11.445 -10.538 2.040 1.00 78.62 179 THR A C 1
ATOM 1398 O O . THR A 1 179 ? -11.386 -10.804 0.843 1.00 78.62 179 THR A O 1
ATOM 1401 N N . SER A 1 180 ? -10.724 -9.555 2.574 1.00 71.19 180 SER A N 1
ATOM 1402 C CA . SER A 1 180 ? -9.772 -8.739 1.828 1.00 71.19 180 SER A CA 1
ATOM 1403 C C . SER A 1 180 ? -8.751 -8.129 2.772 1.00 71.19 180 SER A C 1
ATOM 1405 O O . SER A 1 180 ? -9.117 -7.672 3.855 1.00 71.19 180 SER A O 1
ATOM 1407 N N . ILE A 1 181 ? -7.511 -8.046 2.310 1.00 77.62 181 ILE A N 1
ATOM 1408 C CA . ILE A 1 181 ? -6.433 -7.294 2.940 1.00 77.62 181 ILE A CA 1
ATOM 1409 C C . ILE A 1 181 ? -5.815 -6.367 1.895 1.00 77.62 181 ILE A C 1
ATOM 1411 O O . ILE A 1 181 ? -5.710 -6.732 0.724 1.00 77.62 181 ILE A O 1
ATOM 1415 N N . ALA A 1 182 ? -5.452 -5.161 2.317 1.00 71.31 182 ALA A N 1
ATOM 1416 C CA . ALA A 1 182 ? -4.618 -4.267 1.536 1.00 71.31 182 ALA A CA 1
ATOM 1417 C C . ALA A 1 182 ? -3.239 -4.274 2.182 1.00 71.31 182 ALA A C 1
ATOM 1419 O O . ALA A 1 182 ? -3.104 -3.889 3.343 1.00 71.31 182 ALA A O 1
ATOM 1420 N N . PHE A 1 183 ? -2.247 -4.746 1.438 1.00 66.88 183 PHE A N 1
ATOM 1421 C CA . PHE A 1 183 ? -0.874 -4.450 1.784 1.00 66.88 183 PHE A CA 1
ATOM 1422 C C . PHE A 1 183 ? -0.574 -3.073 1.231 1.00 66.88 183 PHE A C 1
ATOM 1424 O O . PHE A 1 183 ? -0.995 -2.765 0.104 1.00 66.88 183 PHE A O 1
ATOM 1431 N N . PRO A 1 184 ? 0.100 -2.243 2.026 1.00 59.00 184 PRO A N 1
ATOM 1432 C CA . PRO A 1 184 ? 0.997 -1.334 1.413 1.00 59.00 184 PRO A CA 1
ATOM 1433 C C . PRO A 1 184 ? 2.121 -2.166 0.802 1.00 59.00 184 PRO A C 1
ATOM 1435 O O . PRO A 1 184 ? 1.991 -2.698 -0.309 1.00 59.00 184 PRO A O 1
#

Secondary structure (DSSP, 8-state):
-EEEEEEETT-HHHHHHHHHHH-HHHHHHHHHHHHH-TT-SEEEEEPPTTSSEEEEEEE-----SSHHHHHHHHHHHHHHHHHHHHHTT-S-EE----STTHHHHHHHHHH-HHHHHHHHHHHHH-TT-SEEEEE-TTSSSSEEEEE-----SSHHHHHHHHHHHHHHHHHHHHHTT-S-----

Foldseek 3Di:
DAAEEEAAPVPPVRVVVCCVLQDPQQVVQQVVQCVVCVPDQWRWAARDPSDPYGIYTYGHADDDPDPVVRLVRVVVSVVSVVVVCVVVVTPHYFYADDDPDSVVVVQQVQLHPVQVVQVVVCCVVPVPDQWDKTASRNHPDGIDIDGDDDADPDPVVRVVSVVVVVVVVVVVCVVVVHPDDGHD